Protein AF-0000000070117597 (afdb_homodimer)

Foldseek 3Di:
DDWDKDKDKDKALAFLVVLLVQCLDQCCCCVQQCVVAVDWDDDPNWIWGDDVPGIWTKAFDDDDDQQWTWIWIADPVGDIDIKTWGWAGDVRIIMIITMDTDDPPADPVRSVVVVVSVNRSNVSSRCVVNVVPD/DDWDKDKDKDKALAFLVVLLVQCLDQCCCCVQQCVVAVDWDDDPNWIWGDDVPGIWTKAFDDDDPQFWTWIWTADPVGDIDIKTWGWAGDVRIIMIITMDTDDPPADPVRSVVVVVSVNRSNVSSRCVVNVVPD

Secondary structure (DSSP, 8-state):
-PPPEEEEEEEESS-HHHHHHHHH-GGGHHHH-TTT-S-EEEETTEEEEEETTEEEEEEEPPP-SS-B--EEEE-TTS-EEEE-EEEEEETTEEEEEEEEEPPTT--HHHHHHHHHHHHHHHHHHHHHHHT---/-PPPEEEEEEEESS-HHHHHHHHH-GGGHHHH-TTT-S-EEEETTEEEEEETTEEEEEEEPPP-SS-B--EEEE-TTS-EEEE-EEEEEETTEEEEEEEEEPPTT--HHHHHHHHHHHHHHHHHHHHHHHT---

Radius of gyration: 19.42 Å; Cα contacts (8 Å, |Δi|>4): 502; chains: 2; bounding box: 40×55×50 Å

InterPro domains:
  IPR019587 Polyketide cyclase/dehydrase [PF10604] (9-129)
  IPR023393 START-like domain superfamily [G3DSA:3.30.530.20] (2-131)

Sequence (268 aa):
MATESRHLSVSIDRPARAVYEYARDPANLAHWAPGLGGSVRRVDGRWLVDVPGGAAEVVFAERNELGVLDHDVHLPGGGTVHVPFRVIPDGAGSEVVFTVRRAAGMTDDEFDRDAAAVAADLARLKRILEGRTGMATESRHLSVSIDRPARAVYEYARDPANLAHWAPGLGGSVRR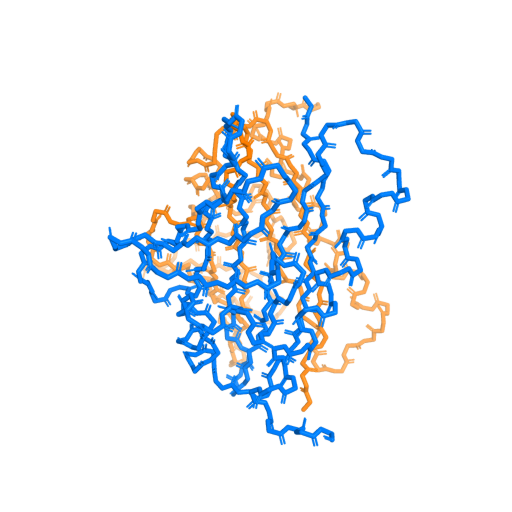VDGRWLVDVPGGAAEVVFAERNELGVLDHDVHLPGGGTVHVPFRVIPDGAGSEVVFTVRRAAGMTDDEFDRDAAAVAADLARLKRILEGRTG

Solvent-accessible surface area (backbone atoms only — not comparable to full-atom values): 14751 Å² total; per-residue (Å²): 130,81,71,56,69,44,70,45,70,47,71,30,87,43,43,28,67,59,55,41,59,52,70,66,37,64,87,44,38,42,79,30,30,49,79,77,14,85,41,61,46,77,55,96,92,37,41,33,25,48,43,95,91,45,53,25,37,55,47,65,50,69,91,64,92,78,30,54,50,28,30,36,39,36,41,66,90,57,60,71,49,77,37,55,30,35,35,38,72,48,86,74,17,18,34,39,40,38,47,45,68,56,56,89,88,58,47,73,68,54,46,51,50,53,50,49,45,53,52,51,22,51,52,40,40,36,30,62,74,58,62,48,70,121,130,80,73,56,69,45,70,44,69,47,70,31,87,42,42,28,68,60,54,39,60,52,68,66,36,63,87,44,38,41,78,29,30,49,78,77,14,86,42,61,47,78,56,96,90,37,40,34,25,48,44,95,88,45,52,24,36,56,45,65,50,68,91,64,93,76,31,53,50,28,31,37,39,36,42,67,91,58,59,70,48,76,36,55,30,34,34,38,73,49,86,74,16,19,33,38,41,39,48,44,66,55,55,89,89,57,44,72,67,55,45,52,51,54,50,50,47,52,51,50,23,50,52,40,43,35,31,63,73,59,62,48,70,121

Structure (mmCIF, N/CA/C/O backbone):
data_AF-0000000070117597-model_v1
#
loop_
_entity.id
_entity.type
_entity.pdbx_description
1 polymer 'Polyketide cyclase/dehydrase/lipid transport protein'
#
loop_
_atom_site.group_PDB
_atom_site.id
_atom_site.type_symbol
_atom_site.label_atom_id
_atom_site.label_alt_id
_atom_site.label_comp_id
_atom_site.label_asym_id
_atom_site.label_entity_id
_atom_site.label_seq_id
_atom_site.pdbx_PDB_ins_code
_atom_site.Cartn_x
_atom_site.Cartn_y
_atom_site.Cartn_z
_atom_site.occupancy
_atom_site.B_iso_or_equiv
_atom_site.auth_seq_id
_atom_site.auth_comp_id
_atom_site.auth_asym_id
_atom_site.auth_atom_id
_atom_site.pdbx_PDB_model_num
ATOM 1 N N . MET A 1 1 ? 18.25 4.062 -11.492 1 59.84 1 MET A N 1
ATOM 2 C CA . MET A 1 1 ? 16.969 4.691 -11.773 1 59.84 1 MET A CA 1
ATOM 3 C C . MET A 1 1 ? 15.82 3.906 -11.141 1 59.84 1 MET A C 1
ATOM 5 O O . MET A 1 1 ? 15.883 2.682 -11.039 1 59.84 1 MET A O 1
ATOM 9 N N . ALA A 1 2 ? 14.938 4.637 -10.57 1 74.44 2 ALA A N 1
ATOM 10 C CA . ALA A 1 2 ? 13.82 3.969 -9.914 1 74.44 2 ALA A CA 1
ATOM 11 C C . ALA A 1 2 ? 12.977 3.189 -10.914 1 74.44 2 ALA A C 1
ATOM 13 O O . ALA A 1 2 ? 12.812 3.615 -12.062 1 74.44 2 ALA A O 1
ATOM 14 N N . THR A 1 3 ? 12.57 1.951 -10.547 1 87.25 3 THR A N 1
ATOM 15 C CA . THR A 1 3 ? 11.711 1.091 -11.352 1 87.25 3 THR A CA 1
ATOM 16 C C . THR A 1 3 ? 10.312 1.675 -11.461 1 87.25 3 THR A C 1
ATOM 18 O O . THR A 1 3 ? 9.781 2.221 -10.484 1 87.25 3 THR A 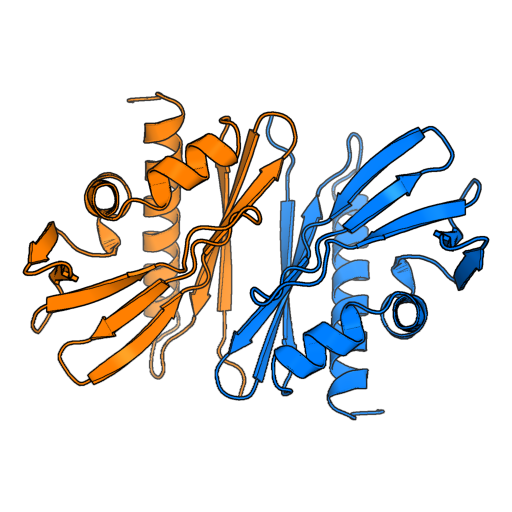O 1
ATOM 21 N N . GLU A 1 4 ? 9.82 1.72 -12.695 1 95.19 4 GLU A N 1
ATOM 22 C CA . GLU A 1 4 ? 8.438 2.135 -12.859 1 95.19 4 GLU A CA 1
ATOM 23 C C . GLU A 1 4 ? 7.48 1.135 -12.211 1 95.19 4 GLU A C 1
ATOM 25 O O . GLU A 1 4 ? 7.668 -0.078 -12.328 1 95.19 4 GLU A O 1
ATOM 30 N N . SER A 1 5 ? 6.488 1.714 -11.508 1 97.75 5 SER A N 1
ATOM 31 C CA . SER A 1 5 ? 5.52 0.849 -10.844 1 97.75 5 SER A CA 1
ATOM 32 C C . SER A 1 5 ? 4.094 1.322 -11.086 1 97.75 5 SER A C 1
ATOM 34 O O . SER A 1 5 ? 3.869 2.488 -11.422 1 97.75 5 SER A O 1
ATOM 36 N N . ARG A 1 6 ? 3.213 0.407 -11.023 1 98 6 ARG A N 1
ATOM 37 C CA . ARG A 1 6 ? 1.778 0.665 -10.984 1 98 6 ARG A CA 1
ATOM 38 C C . ARG A 1 6 ? 1.146 0.037 -9.742 1 98 6 ARG A C 1
ATOM 40 O O . ARG A 1 6 ? 1.386 -1.135 -9.445 1 98 6 ARG A O 1
ATOM 47 N N . HIS A 1 7 ? 0.404 0.82 -9.039 1 98.5 7 HIS A N 1
ATOM 48 C CA . HIS A 1 7 ? -0.338 0.331 -7.887 1 98.5 7 HIS A CA 1
ATOM 49 C C . HIS A 1 7 ? -1.798 0.068 -8.242 1 98.5 7 HIS A C 1
ATOM 51 O O . HIS A 1 7 ? -2.604 1 -8.305 1 98.5 7 HIS A O 1
ATOM 57 N N . LEU A 1 8 ? -2.146 -1.206 -8.398 1 98.5 8 LEU A N 1
ATOM 58 C CA . LEU A 1 8 ? -3.498 -1.629 -8.75 1 98.5 8 LEU A CA 1
ATOM 59 C C . LEU A 1 8 ? -4.305 -1.961 -7.5 1 98.5 8 LEU A C 1
ATOM 61 O O . LEU A 1 8 ? -3.76 -2.484 -6.523 1 98.5 8 LEU A O 1
ATOM 65 N N . SER A 1 9 ? -5.578 -1.643 -7.559 1 98.38 9 SER A N 1
ATOM 66 C CA . SER A 1 9 ? -6.371 -1.897 -6.363 1 98.38 9 SER A CA 1
ATOM 67 C C . SER A 1 9 ? -7.801 -2.285 -6.719 1 98.38 9 SER A C 1
ATOM 69 O O . SER A 1 9 ? -8.266 -2.018 -7.828 1 98.38 9 SER A O 1
ATOM 71 N N . VAL A 1 10 ? -8.422 -2.961 -5.848 1 98.06 10 VAL A N 1
ATOM 72 C CA . VAL A 1 10 ? -9.844 -3.289 -5.945 1 98.06 10 VAL A CA 1
ATOM 73 C C . VAL A 1 10 ? -10.492 -3.203 -4.566 1 98.06 10 VAL A C 1
ATOM 75 O O . VAL A 1 10 ? -9.883 -3.588 -3.564 1 98.06 10 VAL A O 1
ATOM 78 N N . SER A 1 11 ? -11.664 -2.648 -4.508 1 98 11 SER A N 1
ATOM 79 C CA . SER A 1 11 ? -12.461 -2.684 -3.281 1 98 11 SER A CA 1
ATOM 80 C C . SER A 1 11 ? -13.219 -4 -3.148 1 98 11 SER A C 1
ATOM 82 O O . SER A 1 11 ? -13.758 -4.512 -4.129 1 98 11 SER A O 1
ATOM 84 N N . ILE A 1 12 ? -13.219 -4.555 -2.008 1 97.88 12 ILE A N 1
ATOM 85 C CA . ILE A 1 12 ? -13.938 -5.789 -1.721 1 97.88 12 ILE A CA 1
ATOM 86 C C . ILE A 1 12 ? -14.906 -5.566 -0.559 1 97.88 12 ILE A C 1
ATOM 88 O O . ILE A 1 12 ? -14.508 -5.09 0.506 1 97.88 12 ILE A O 1
ATOM 92 N N . ASP A 1 13 ? -16.172 -5.914 -0.729 1 97.25 13 ASP A N 1
ATOM 93 C CA . ASP A 1 13 ? -17.203 -5.75 0.291 1 97.25 13 ASP A CA 1
ATOM 94 C C . ASP A 1 13 ? -17.125 -6.871 1.324 1 97.25 13 ASP A C 1
ATOM 96 O O . ASP A 1 13 ? -18.109 -7.582 1.541 1 97.25 13 ASP A O 1
ATOM 100 N N . ARG A 1 14 ? -16.016 -7.082 1.896 1 97.69 14 ARG A N 1
ATOM 101 C CA . ARG A 1 14 ? -15.703 -7.977 3.006 1 97.69 14 ARG A CA 1
ATOM 102 C C . ARG A 1 14 ? -14.711 -7.328 3.967 1 97.69 14 ARG A C 1
ATOM 104 O O . ARG A 1 14 ? -13.859 -6.539 3.553 1 97.69 14 ARG A O 1
ATOM 111 N N . PRO A 1 15 ? -14.844 -7.664 5.277 1 97.44 15 PRO A N 1
ATOM 112 C CA . PRO A 1 15 ? -13.875 -7.105 6.227 1 97.44 15 PRO A CA 1
ATOM 113 C C . PRO A 1 15 ? -12.43 -7.418 5.848 1 97.44 15 PRO A C 1
ATOM 115 O O . PRO A 1 15 ? -12.141 -8.516 5.367 1 97.44 15 PRO A O 1
ATOM 118 N N . ALA A 1 16 ? -11.523 -6.465 6.094 1 98 16 ALA A N 1
ATOM 119 C CA . ALA A 1 16 ? -10.125 -6.57 5.699 1 98 16 ALA A CA 1
ATOM 120 C C . ALA A 1 16 ? -9.5 -7.848 6.246 1 98 16 ALA A C 1
ATOM 122 O O . ALA A 1 16 ? -8.719 -8.516 5.555 1 98 16 ALA A O 1
ATOM 123 N N . ARG A 1 17 ? -9.828 -8.141 7.465 1 97.81 17 ARG A N 1
ATOM 124 C CA . ARG A 1 17 ? -9.242 -9.32 8.094 1 97.81 17 ARG A CA 1
ATOM 125 C C . ARG A 1 17 ? -9.609 -10.586 7.328 1 97.81 17 ARG A C 1
ATOM 127 O O . ARG A 1 17 ? -8.773 -11.477 7.137 1 97.81 17 ARG A O 1
ATOM 134 N N . ALA A 1 18 ? -10.82 -10.703 6.883 1 97.69 18 ALA A N 1
ATOM 135 C CA . ALA A 1 18 ? -11.266 -11.867 6.121 1 97.69 18 ALA A CA 1
ATOM 136 C C . ALA A 1 18 ? -10.531 -11.961 4.785 1 97.69 18 ALA A C 1
ATOM 138 O O . ALA A 1 18 ? -10.094 -13.047 4.391 1 97.69 18 ALA A O 1
ATOM 139 N N . VAL A 1 19 ? -10.438 -10.844 4.09 1 98.38 19 VAL A N 1
ATOM 140 C CA . VAL A 1 19 ? -9.734 -10.797 2.814 1 98.38 19 VAL A CA 1
ATOM 141 C C . VAL A 1 19 ? -8.266 -11.18 3.016 1 98.38 19 VAL A C 1
ATOM 143 O O . VAL A 1 19 ? -7.719 -11.984 2.256 1 98.38 19 VAL A O 1
ATOM 146 N N . TYR A 1 20 ? -7.652 -10.656 4.074 1 98.62 20 TYR A N 1
ATOM 147 C CA . TYR A 1 20 ? -6.262 -10.93 4.418 1 98.62 20 TYR A CA 1
ATOM 148 C C . TYR A 1 20 ? -6.043 -12.414 4.66 1 98.62 20 TYR A C 1
ATOM 150 O O . TYR A 1 20 ? -5.125 -13.016 4.094 1 98.62 20 TYR A O 1
ATOM 158 N N . GLU A 1 21 ? -6.902 -13 5.422 1 98 21 GLU A N 1
ATOM 159 C CA . GLU A 1 21 ? -6.738 -14.398 5.797 1 98 21 GLU A CA 1
ATOM 160 C C . GLU A 1 21 ? -6.891 -15.312 4.586 1 98 21 GLU A C 1
ATOM 162 O O . GLU A 1 21 ? -6.176 -16.312 4.461 1 98 21 GLU A O 1
ATOM 167 N N . TYR A 1 22 ? -7.742 -15.016 3.744 1 97.62 22 TYR A N 1
ATOM 168 C CA . TYR A 1 22 ? -7.934 -15.828 2.545 1 97.62 22 TYR A CA 1
ATOM 169 C C . TYR A 1 22 ? -6.746 -15.68 1.6 1 97.62 22 TYR A C 1
ATOM 171 O O . TYR A 1 22 ? -6.18 -16.688 1.147 1 97.62 22 TYR A O 1
ATOM 179 N N . ALA A 1 23 ? -6.383 -14.438 1.349 1 97.19 23 ALA A N 1
ATOM 180 C CA . ALA A 1 23 ? -5.363 -14.148 0.34 1 97.19 23 ALA A CA 1
ATOM 181 C C . ALA A 1 23 ? -3.98 -14.57 0.827 1 97.19 23 ALA A C 1
ATOM 183 O O . ALA A 1 23 ? -3.092 -14.859 0.02 1 97.19 23 ALA A O 1
ATOM 184 N N . ARG A 1 24 ? -3.77 -14.609 2.133 1 96.56 24 ARG A N 1
ATOM 185 C CA . ARG A 1 24 ? -2.463 -14.922 2.699 1 96.56 24 ARG A CA 1
ATOM 186 C C . ARG A 1 24 ? -2.139 -16.406 2.539 1 96.56 24 ARG A C 1
ATOM 188 O O . ARG A 1 24 ? -0.98 -16.812 2.658 1 96.56 24 ARG A O 1
ATOM 195 N N . ASP A 1 25 ? -3.135 -17.234 2.432 1 94.06 25 ASP A N 1
ATOM 196 C CA . ASP A 1 25 ? -2.936 -18.688 2.314 1 94.06 25 ASP A CA 1
ATOM 197 C C . ASP A 1 25 ? -2.543 -19.062 0.891 1 94.06 25 ASP A C 1
ATOM 199 O O . ASP A 1 25 ? -3.377 -19.031 -0.017 1 94.06 25 ASP A O 1
ATOM 203 N N . PRO A 1 26 ? -1.325 -19.547 0.702 1 92.81 26 PRO A N 1
ATOM 204 C CA . PRO A 1 26 ? -0.892 -19.844 -0.664 1 92.81 26 PRO A CA 1
ATOM 205 C C . PRO A 1 26 ? -1.717 -20.953 -1.313 1 92.81 26 PRO A C 1
ATOM 207 O O . PRO A 1 26 ? -1.752 -21.062 -2.543 1 92.81 26 PRO A O 1
ATOM 210 N N . ALA A 1 27 ? -2.377 -21.703 -0.548 1 90.5 27 ALA A N 1
ATOM 211 C CA . ALA A 1 27 ? -3.227 -22.75 -1.104 1 90.5 27 ALA A CA 1
ATOM 212 C C . ALA A 1 27 ? -4.375 -22.156 -1.917 1 90.5 27 ALA A C 1
ATOM 214 O O . ALA A 1 27 ? -4.957 -22.844 -2.768 1 90.5 27 ALA A O 1
ATOM 215 N N . ASN A 1 28 ? -4.66 -20.891 -1.62 1 93.62 28 ASN A N 1
ATOM 216 C CA . ASN A 1 28 ? -5.762 -20.234 -2.311 1 93.62 28 ASN A CA 1
ATOM 217 C C . ASN A 1 28 ? -5.281 -19.484 -3.549 1 93.62 28 ASN A C 1
ATOM 219 O O . ASN A 1 28 ? -6.09 -19.047 -4.363 1 93.62 28 ASN A O 1
ATOM 223 N N . LEU A 1 29 ? -3.99 -19.375 -3.721 1 91.75 29 LEU A N 1
ATOM 224 C CA . LEU A 1 29 ? -3.438 -18.516 -4.758 1 91.75 29 LEU A CA 1
ATOM 225 C C . LEU A 1 29 ? -3.908 -18.953 -6.141 1 91.75 29 LEU A C 1
ATOM 227 O O . LEU A 1 29 ? -4.344 -18.125 -6.945 1 91.75 29 LEU A O 1
ATOM 231 N N . ALA A 1 30 ? -3.889 -20.234 -6.355 1 87.81 30 ALA A N 1
ATOM 232 C CA . ALA A 1 30 ? -4.27 -20.734 -7.672 1 87.81 30 ALA A CA 1
ATOM 233 C C . ALA A 1 30 ? -5.734 -20.438 -7.973 1 87.81 30 ALA A C 1
ATOM 235 O O . ALA A 1 30 ? -6.125 -20.328 -9.141 1 87.81 30 ALA A O 1
ATOM 236 N N . HIS A 1 31 ? -6.547 -20.297 -6.922 1 90.38 31 HIS A N 1
ATOM 237 C CA . HIS A 1 31 ? -7.977 -20.047 -7.086 1 90.38 31 HIS A CA 1
ATOM 238 C C . HIS A 1 31 ? -8.227 -18.625 -7.574 1 90.38 31 HIS A C 1
ATOM 240 O O . HIS A 1 31 ? -9.086 -18.406 -8.438 1 90.38 31 HIS A O 1
ATOM 246 N N . TRP A 1 32 ? -7.461 -17.703 -7.105 1 93.06 32 TRP A N 1
ATOM 247 C CA . TRP A 1 32 ? -7.824 -16.328 -7.418 1 93.06 32 TRP A CA 1
ATOM 248 C C . TRP A 1 32 ? -6.754 -15.664 -8.281 1 93.06 32 TRP A C 1
ATOM 250 O O . TRP A 1 32 ? -6.988 -14.609 -8.875 1 93.06 32 TRP A O 1
ATOM 260 N N . ALA A 1 33 ? -5.539 -16.219 -8.312 1 92.44 33 ALA A N 1
ATOM 261 C CA . ALA A 1 33 ? -4.445 -15.625 -9.086 1 92.44 33 ALA A CA 1
ATOM 262 C C . ALA A 1 33 ? -3.893 -16.609 -10.102 1 92.44 33 ALA A C 1
ATOM 264 O O . ALA A 1 33 ? -2.717 -16.984 -10.047 1 92.44 33 ALA A O 1
ATOM 265 N N . PRO A 1 34 ? -4.633 -16.938 -11.078 1 83.75 34 PRO A N 1
ATOM 266 C CA . PRO A 1 34 ? -4.121 -17.906 -12.062 1 83.75 34 PRO A CA 1
ATOM 267 C C . PRO A 1 34 ? -2.936 -17.359 -12.859 1 83.75 34 PRO A C 1
ATOM 269 O O . PRO A 1 34 ? -2.17 -18.125 -13.438 1 83.75 34 PRO A O 1
ATOM 272 N N . GLY A 1 35 ? -2.809 -16.062 -12.906 1 79.81 35 GLY A N 1
ATOM 273 C CA . GLY A 1 35 ? -1.681 -15.453 -13.586 1 79.81 35 GLY A CA 1
ATOM 274 C C . GLY A 1 35 ? -0.348 -15.75 -12.922 1 79.81 35 GLY A C 1
ATOM 275 O O . GLY A 1 35 ? 0.707 -15.602 -13.547 1 79.81 35 GLY A O 1
ATOM 276 N N . LEU A 1 36 ? -0.312 -15.938 -11.633 1 76.31 36 LEU A N 1
ATOM 277 C CA . LEU A 1 36 ? 0.909 -16.25 -10.898 1 76.31 36 LEU A CA 1
ATOM 278 C C . LEU A 1 36 ? 1.513 -17.562 -11.367 1 76.31 36 LEU A C 1
ATOM 280 O O . LEU A 1 36 ? 2.736 -17.703 -11.422 1 76.31 36 LEU A O 1
ATOM 284 N N . GLY A 1 37 ? 0.545 -18.578 -11.68 1 71.5 37 GLY A N 1
ATOM 285 C CA . GLY A 1 37 ? 0.869 -19.922 -12.117 1 71.5 37 GLY A CA 1
ATOM 286 C C . GLY A 1 37 ? -0.335 -20.844 -12.148 1 71.5 37 GLY A C 1
ATOM 287 O O . GLY A 1 37 ? -1.3 -20.656 -11.406 1 71.5 37 GLY A O 1
ATOM 288 N N . GLY A 1 38 ? -0.271 -21.547 -13.242 1 72.12 38 GLY A N 1
ATOM 289 C CA . GLY A 1 38 ? -1.362 -22.484 -13.469 1 72.12 38 GLY A CA 1
ATOM 290 C C . GLY A 1 38 ? -1.619 -23.391 -12.289 1 72.12 38 GLY A C 1
ATOM 291 O O . GLY A 1 38 ? -2.721 -23.922 -12.133 1 72.12 38 GLY A O 1
ATOM 292 N N . SER A 1 39 ? -0.645 -23.578 -11.422 1 83.94 39 SER A N 1
ATOM 293 C CA . SER A 1 39 ? -0.811 -24.469 -10.273 1 83.94 39 SER A CA 1
ATOM 294 C C . SER A 1 39 ? 0.07 -24.031 -9.109 1 83.94 39 SER A C 1
ATOM 296 O O . SER A 1 39 ? 1.124 -23.422 -9.305 1 83.94 39 SER A O 1
ATOM 298 N N . VAL A 1 40 ? -0.433 -24.188 -7.918 1 89.38 40 VAL A N 1
ATOM 299 C CA . VAL A 1 40 ? 0.322 -24 -6.684 1 89.38 40 VAL A CA 1
ATOM 300 C C . VAL A 1 40 ? 0.402 -25.312 -5.91 1 89.38 40 VAL A C 1
ATOM 302 O O . VAL A 1 40 ? -0.611 -25.984 -5.719 1 89.38 40 VAL A O 1
ATOM 305 N N . ARG A 1 41 ? 1.612 -25.766 -5.602 1 92.12 41 ARG A N 1
ATOM 306 C CA . ARG A 1 41 ? 1.767 -27 -4.836 1 92.12 41 ARG A CA 1
ATOM 307 C C . ARG A 1 41 ? 2.74 -26.812 -3.678 1 92.12 41 ARG A C 1
ATOM 309 O O . ARG A 1 41 ? 3.656 -25.984 -3.76 1 92.12 41 ARG A O 1
ATOM 316 N N . ARG A 1 42 ? 2.496 -27.594 -2.68 1 93.38 42 ARG A N 1
ATOM 317 C CA . ARG A 1 42 ? 3.377 -27.594 -1.516 1 93.38 42 ARG A CA 1
ATOM 318 C C . ARG A 1 42 ? 4.352 -28.766 -1.56 1 93.38 42 ARG A C 1
ATOM 320 O O . ARG A 1 42 ? 3.932 -29.922 -1.644 1 93.38 42 ARG A O 1
ATOM 327 N N . VAL A 1 43 ? 5.598 -28.469 -1.553 1 93.62 43 VAL A N 1
ATOM 328 C CA . VAL A 1 43 ? 6.645 -29.484 -1.562 1 93.62 43 VAL A CA 1
ATOM 329 C C . VAL A 1 43 ? 7.629 -29.219 -0.422 1 93.62 43 VAL A C 1
ATOM 331 O O . VAL A 1 43 ? 8.305 -28.188 -0.402 1 93.62 43 VAL A O 1
ATOM 334 N N . ASP A 1 44 ? 7.684 -30.109 0.571 1 94.31 44 ASP A N 1
ATOM 335 C CA . ASP A 1 44 ? 8.609 -30.031 1.697 1 94.31 44 ASP A CA 1
ATOM 336 C C . ASP A 1 44 ? 8.477 -28.688 2.424 1 94.31 44 ASP A C 1
ATOM 338 O O . ASP A 1 44 ? 9.477 -28.016 2.67 1 94.31 44 ASP A O 1
ATOM 342 N N . GLY A 1 45 ? 7.332 -28.172 2.561 1 92.81 45 GLY A N 1
ATOM 343 C CA . GLY A 1 45 ? 7.047 -26.953 3.316 1 92.81 45 GLY A CA 1
ATOM 344 C C . GLY A 1 45 ? 7.145 -25.688 2.482 1 92.81 45 GLY A C 1
ATOM 345 O O . GLY A 1 45 ? 6.898 -24.594 2.982 1 92.81 45 GLY A O 1
ATOM 346 N N . ARG A 1 46 ? 7.504 -25.938 1.19 1 95.25 46 ARG A N 1
ATOM 347 C CA . ARG A 1 46 ? 7.637 -24.812 0.28 1 95.25 46 ARG A CA 1
ATOM 348 C C . ARG A 1 46 ? 6.465 -24.75 -0.694 1 95.25 46 ARG A C 1
ATOM 350 O O . ARG A 1 46 ? 5.992 -25.781 -1.168 1 95.25 46 ARG A O 1
ATOM 357 N N . TRP A 1 47 ? 6.066 -23.531 -0.966 1 95.31 47 TRP A N 1
ATOM 358 C CA . TRP A 1 47 ? 5.008 -23.359 -1.956 1 95.31 47 TRP A CA 1
ATOM 359 C C . TRP A 1 47 ? 5.594 -23.031 -3.328 1 95.31 47 TRP A C 1
ATOM 361 O O . TRP A 1 47 ? 6.289 -22.031 -3.496 1 95.31 47 TRP A O 1
ATOM 371 N N . LEU A 1 48 ? 5.254 -23.906 -4.246 1 95.25 48 LEU A N 1
ATOM 372 C CA . LEU A 1 48 ? 5.824 -23.797 -5.586 1 95.25 48 LEU A CA 1
ATOM 373 C C . LEU A 1 48 ? 4.738 -23.484 -6.613 1 95.25 48 LEU A C 1
ATOM 375 O O . LEU A 1 48 ? 3.631 -24.016 -6.527 1 95.25 48 LEU A O 1
ATOM 379 N N . VAL A 1 49 ? 5.09 -22.672 -7.555 1 92.69 49 VAL A N 1
ATOM 380 C CA . VAL A 1 49 ? 4.227 -22.375 -8.695 1 92.69 49 VAL A CA 1
ATOM 381 C C . VAL A 1 49 ? 4.965 -22.688 -9.992 1 92.69 49 VAL A C 1
ATOM 383 O O . VAL A 1 49 ? 6.168 -22.438 -10.109 1 92.69 49 VAL A O 1
ATOM 386 N N . ASP A 1 50 ? 4.211 -23.188 -10.938 1 89.19 50 ASP A N 1
ATOM 387 C CA . ASP A 1 50 ? 4.816 -23.5 -12.227 1 89.19 50 ASP A CA 1
ATOM 388 C C . ASP A 1 50 ? 5.035 -22.234 -13.055 1 89.19 50 ASP A C 1
ATOM 390 O O . ASP A 1 50 ? 4.117 -21.438 -13.227 1 89.19 50 ASP A O 1
ATOM 394 N N . VAL A 1 51 ? 6.262 -22.078 -13.5 1 84.88 51 VAL A N 1
ATOM 395 C CA . VAL A 1 51 ? 6.613 -20.984 -14.406 1 84.88 51 VAL A CA 1
ATOM 396 C C . VAL A 1 51 ? 7.367 -21.547 -15.617 1 84.88 51 VAL A C 1
ATOM 398 O O . VAL A 1 51 ? 7.809 -22.688 -15.609 1 84.88 51 VAL A O 1
ATOM 401 N N . PRO A 1 52 ? 7.285 -20.672 -16.719 1 81.19 52 PRO A N 1
ATOM 402 C CA . PRO A 1 52 ? 8.125 -21.125 -17.828 1 81.19 52 PRO A CA 1
ATOM 403 C C . PRO A 1 52 ? 9.562 -21.422 -17.406 1 81.19 52 PRO A C 1
ATOM 405 O O . PRO A 1 52 ? 10.211 -20.562 -16.797 1 81.19 52 PRO A O 1
ATOM 408 N N . GLY A 1 53 ? 10.062 -22.531 -17.625 1 81.69 53 GLY A N 1
ATOM 409 C CA . GLY A 1 53 ? 11.438 -22.891 -17.312 1 81.69 53 GLY A CA 1
ATOM 410 C C . GLY A 1 53 ? 11.562 -23.625 -15.992 1 81.69 53 GLY A C 1
ATOM 411 O O . GLY A 1 53 ? 12.664 -23.984 -15.578 1 81.69 53 GLY A O 1
ATOM 412 N N . GLY A 1 54 ? 10.531 -23.797 -15.281 1 87.88 54 GLY A N 1
ATOM 413 C CA . GLY A 1 54 ? 10.609 -24.562 -14.055 1 87.88 54 GLY A CA 1
ATOM 414 C C . GLY A 1 54 ? 9.547 -24.188 -13.039 1 87.88 54 GLY A C 1
ATOM 415 O O . GLY A 1 54 ? 8.375 -24.031 -13.383 1 87.88 54 GLY A O 1
ATOM 416 N N . ALA A 1 55 ? 10.07 -24.203 -11.773 1 92.06 55 ALA A N 1
ATOM 417 C CA . ALA A 1 55 ? 9.18 -23.875 -10.664 1 92.06 55 ALA A CA 1
ATOM 418 C C . ALA A 1 55 ? 9.727 -22.719 -9.844 1 92.06 55 ALA A C 1
ATOM 420 O O . ALA A 1 55 ? 10.938 -22.625 -9.609 1 92.06 55 ALA A O 1
ATOM 421 N N . ALA A 1 56 ? 8.859 -21.781 -9.492 1 93.69 56 ALA A N 1
ATOM 422 C CA . ALA A 1 56 ? 9.203 -20.688 -8.602 1 93.69 56 ALA A CA 1
ATOM 423 C C . ALA A 1 56 ? 8.648 -20.922 -7.199 1 93.69 56 ALA A C 1
ATOM 425 O O . ALA A 1 56 ? 7.613 -21.562 -7.035 1 93.69 56 ALA A O 1
ATOM 426 N N . GLU A 1 57 ? 9.359 -20.406 -6.27 1 95.62 57 GLU A N 1
ATOM 427 C CA . GLU A 1 57 ? 8.883 -20.5 -4.895 1 95.62 57 GLU A CA 1
ATOM 428 C C . GLU A 1 57 ? 8.273 -19.172 -4.434 1 95.62 57 GLU A C 1
ATOM 430 O O . GLU A 1 57 ? 8.859 -18.109 -4.633 1 95.62 57 GLU A O 1
ATOM 435 N N . VAL A 1 58 ? 7.113 -19.25 -3.84 1 95.62 58 VAL A N 1
ATOM 436 C CA . VAL A 1 58 ? 6.43 -18.078 -3.297 1 95.62 58 VAL A CA 1
ATOM 437 C C . VAL A 1 58 ? 6.543 -18.078 -1.774 1 95.62 58 VAL A C 1
ATOM 439 O O . VAL A 1 58 ? 6.168 -19.047 -1.116 1 95.62 58 VAL A O 1
ATOM 442 N N . VAL A 1 59 ? 7.066 -17 -1.204 1 96.12 59 VAL A N 1
ATOM 443 C CA . VAL A 1 59 ? 7.191 -16.844 0.242 1 96.12 59 VAL A CA 1
ATOM 444 C C . VAL A 1 59 ? 6.523 -15.555 0.688 1 96.12 59 VAL A C 1
ATOM 446 O O . VAL A 1 59 ? 7.016 -14.461 0.396 1 96.12 59 VAL A O 1
ATOM 449 N N . PHE A 1 60 ? 5.461 -15.68 1.495 1 96.75 60 PHE A N 1
ATOM 450 C CA . PHE A 1 60 ? 4.73 -14.516 1.989 1 96.75 60 PHE A CA 1
ATOM 451 C C . PHE A 1 60 ? 5.406 -13.945 3.229 1 96.75 60 PHE A C 1
ATOM 453 O O . PHE A 1 60 ? 6.074 -14.664 3.971 1 96.75 60 PHE A O 1
ATOM 460 N N . ALA A 1 61 ? 5.145 -12.656 3.416 1 97.19 61 ALA A N 1
ATOM 461 C CA . ALA A 1 61 ? 5.52 -12.039 4.684 1 97.19 61 ALA A CA 1
ATOM 462 C C . ALA A 1 61 ? 4.871 -12.758 5.859 1 97.19 61 ALA A C 1
ATOM 464 O O . ALA A 1 61 ? 3.805 -13.367 5.715 1 97.19 61 ALA A O 1
ATOM 465 N N . GLU A 1 62 ? 5.484 -12.656 6.996 1 96.81 62 GLU A N 1
ATOM 466 C CA . GLU A 1 62 ? 4.898 -13.219 8.211 1 96.81 62 GLU A CA 1
ATOM 467 C C . GLU A 1 62 ? 3.557 -12.562 8.523 1 96.81 62 GLU A C 1
ATOM 469 O O . GLU A 1 62 ? 3.324 -11.406 8.164 1 96.81 62 GLU A O 1
ATOM 474 N N . ARG A 1 63 ? 2.77 -13.391 9.195 1 96.94 63 ARG A N 1
ATOM 475 C CA . ARG A 1 63 ? 1.467 -12.867 9.594 1 96.94 63 ARG A CA 1
ATOM 476 C C . ARG A 1 63 ? 1.616 -11.555 10.352 1 96.94 63 ARG A C 1
ATOM 478 O O . ARG A 1 63 ? 2.506 -11.414 11.195 1 96.94 63 ARG A O 1
ATOM 485 N N . ASN A 1 64 ? 0.821 -10.594 10.086 1 98 64 ASN A N 1
ATOM 486 C CA . ASN A 1 64 ? 0.836 -9.297 10.75 1 98 64 ASN A CA 1
ATOM 487 C C . ASN A 1 64 ? -0.559 -8.68 10.805 1 98 64 ASN A C 1
ATOM 489 O O . ASN A 1 64 ? -1.478 -9.148 10.133 1 98 64 ASN A O 1
ATOM 493 N N . GLU A 1 65 ? -0.698 -7.629 11.586 1 96.75 65 GLU A N 1
ATOM 494 C CA . GLU A 1 65 ? -1.999 -7 11.789 1 96.75 65 GLU A CA 1
ATOM 495 C C . GLU A 1 65 ? -2.166 -5.77 10.898 1 96.75 65 GLU A C 1
ATOM 497 O O . GLU A 1 65 ? -3.154 -5.043 11.016 1 96.75 65 GLU A O 1
ATOM 502 N N . LEU A 1 66 ? -1.214 -5.516 9.984 1 98.25 66 LEU A N 1
ATOM 503 C CA . LEU A 1 66 ? -1.215 -4.297 9.188 1 98.25 66 LEU A CA 1
ATOM 504 C C . LEU A 1 66 ? -1.673 -4.578 7.762 1 98.25 66 LEU A C 1
ATOM 506 O O . LEU A 1 66 ? -1.632 -3.693 6.902 1 98.25 66 LEU A O 1
ATOM 510 N N . GLY A 1 67 ? -2.037 -5.844 7.465 1 98.5 67 GLY A N 1
ATOM 511 C CA . GLY A 1 67 ? -2.615 -6.223 6.188 1 98.5 67 GLY A CA 1
ATOM 512 C C . GLY A 1 67 ? -1.577 -6.438 5.102 1 98.5 67 GLY A C 1
ATOM 513 O O . GLY A 1 67 ? -1.916 -6.539 3.922 1 98.5 67 GLY A O 1
ATOM 514 N N . VAL A 1 68 ? -0.297 -6.457 5.516 1 98.75 68 VAL A N 1
ATOM 515 C CA . VAL A 1 68 ? 0.768 -6.594 4.527 1 98.75 68 VAL A CA 1
ATOM 516 C C . VAL A 1 68 ? 0.904 -8.062 4.113 1 98.75 68 VAL A C 1
ATOM 518 O O . VAL A 1 68 ? 1.05 -8.938 4.965 1 98.75 68 VAL A O 1
ATOM 521 N N . LEU A 1 69 ? 0.782 -8.281 2.814 1 98.5 69 LEU A N 1
ATOM 522 C CA . LEU A 1 69 ? 0.866 -9.617 2.23 1 98.5 69 LEU A CA 1
ATOM 523 C C . LEU A 1 69 ? 2.037 -9.711 1.259 1 98.5 69 LEU A C 1
ATOM 525 O O . LEU A 1 69 ? 2.039 -10.555 0.364 1 98.5 69 LEU A O 1
ATOM 529 N N . ASP A 1 70 ? 2.994 -8.812 1.414 1 98.38 70 ASP A N 1
ATOM 530 C CA . ASP A 1 70 ? 4.148 -8.891 0.526 1 98.38 70 ASP A CA 1
ATOM 531 C C . ASP A 1 70 ? 4.633 -10.336 0.381 1 98.38 70 ASP A C 1
ATOM 533 O O . ASP A 1 70 ? 4.508 -11.133 1.312 1 98.38 70 ASP A O 1
ATOM 537 N N . HIS A 1 71 ? 5.234 -10.617 -0.787 1 96.75 71 HIS A N 1
ATOM 538 C CA . HIS A 1 71 ? 5.824 -11.938 -0.964 1 96.75 71 HIS A CA 1
ATOM 539 C C . HIS A 1 71 ? 6.977 -11.898 -1.962 1 96.75 71 HIS A C 1
ATOM 541 O O . HIS A 1 71 ? 7.07 -10.977 -2.771 1 96.75 71 HIS A O 1
ATOM 547 N N . ASP A 1 72 ? 7.828 -12.82 -1.769 1 96.12 72 ASP A N 1
ATOM 548 C CA . ASP A 1 72 ? 8.938 -13.039 -2.689 1 96.12 72 ASP A CA 1
ATOM 549 C C . ASP A 1 72 ? 8.664 -14.227 -3.609 1 96.12 72 ASP A C 1
ATOM 551 O O . ASP A 1 72 ? 8.156 -15.258 -3.166 1 96.12 72 ASP A O 1
ATOM 555 N N . VAL A 1 73 ? 8.891 -13.984 -4.832 1 93.94 73 VAL A N 1
ATOM 556 C CA . VAL A 1 73 ? 8.891 -15.07 -5.805 1 93.94 73 VAL A CA 1
ATOM 557 C C . VAL A 1 73 ? 10.32 -15.398 -6.211 1 93.94 73 VAL A C 1
ATOM 559 O O . VAL A 1 73 ? 10.992 -14.594 -6.859 1 93.94 73 VAL A O 1
ATOM 562 N N . HIS A 1 74 ? 10.789 -16.562 -5.785 1 95.5 74 HIS A N 1
ATOM 563 C CA . HIS A 1 74 ? 12.117 -17.031 -6.145 1 95.5 74 HIS A CA 1
ATOM 564 C C . HIS A 1 74 ? 12.094 -17.781 -7.465 1 95.5 74 HIS A C 1
ATOM 566 O O . HIS A 1 74 ? 11.539 -18.891 -7.543 1 95.5 74 HIS A O 1
ATOM 572 N N . LEU A 1 75 ? 12.797 -17.297 -8.43 1 92.88 75 LEU A N 1
ATOM 573 C CA . LEU A 1 75 ? 12.734 -17.844 -9.781 1 92.88 75 LEU A CA 1
ATOM 574 C C . LEU A 1 75 ? 13.734 -18.984 -9.953 1 92.88 75 LEU A C 1
ATOM 576 O O . LEU A 1 75 ? 14.758 -19.016 -9.273 1 92.88 75 LEU A O 1
ATOM 580 N N . PRO A 1 76 ? 13.469 -19.984 -10.891 1 89.38 76 PRO A N 1
ATOM 581 C CA . PRO A 1 76 ? 14.367 -21.109 -11.102 1 89.38 76 PRO A CA 1
ATOM 582 C C . PRO A 1 76 ? 15.758 -20.688 -11.578 1 89.38 76 PRO A C 1
ATOM 584 O O . PRO A 1 76 ? 16.75 -21.328 -11.242 1 89.38 76 PRO A O 1
ATOM 587 N N . GLY A 1 77 ? 15.977 -19.719 -12.344 1 86.81 77 GLY A N 1
ATOM 588 C CA . GLY A 1 77 ? 17.266 -19.266 -12.852 1 86.81 77 GLY A CA 1
ATOM 589 C C . GLY A 1 77 ? 18 -18.375 -11.867 1 86.81 77 GLY A C 1
ATOM 590 O O . GLY A 1 77 ? 19.125 -17.938 -12.141 1 86.81 77 GLY A O 1
ATOM 591 N N . GLY A 1 78 ? 17.469 -18.25 -10.789 1 87.56 78 GLY A N 1
ATOM 592 C CA . GLY A 1 78 ? 18.047 -17.344 -9.812 1 87.56 78 GLY A CA 1
ATOM 593 C C . GLY A 1 78 ? 17.359 -16 -9.758 1 87.56 78 GLY A C 1
ATOM 594 O O . GLY A 1 78 ? 16.531 -15.688 -10.617 1 87.56 78 GLY A O 1
ATOM 595 N N . GLY A 1 79 ? 17.234 -15.289 -8.812 1 90.94 79 GLY A N 1
ATOM 596 C CA . GLY A 1 79 ? 16.625 -13.984 -8.625 1 90.94 79 GLY A CA 1
ATOM 597 C C . GLY A 1 79 ? 15.375 -14.023 -7.77 1 90.94 79 GLY A C 1
ATOM 598 O O . GLY A 1 79 ? 14.797 -15.094 -7.566 1 90.94 79 GLY A O 1
ATOM 599 N N . THR A 1 80 ? 15.117 -12.969 -7.305 1 94 80 THR A N 1
ATOM 600 C CA . THR A 1 80 ? 13.93 -12.812 -6.473 1 94 80 THR A CA 1
ATOM 601 C C . THR A 1 80 ? 13.133 -11.578 -6.883 1 94 80 THR A C 1
ATOM 603 O O . THR A 1 80 ? 13.711 -10.508 -7.113 1 94 80 THR A O 1
ATOM 606 N N . VAL A 1 81 ? 11.852 -11.812 -7.145 1 92.38 81 VAL A N 1
ATOM 607 C CA . VAL A 1 81 ? 10.945 -10.695 -7.375 1 92.38 81 VAL A CA 1
ATOM 608 C C . VAL A 1 81 ? 10.148 -10.406 -6.105 1 92.38 81 VAL A C 1
ATOM 610 O O . VAL A 1 81 ? 9.43 -11.281 -5.605 1 92.38 81 VAL A O 1
ATOM 613 N N . HIS A 1 82 ? 10.32 -9.25 -5.578 1 95.44 82 HIS A N 1
ATOM 614 C CA . HIS A 1 82 ? 9.531 -8.805 -4.434 1 95.44 82 HIS A CA 1
ATOM 615 C C . HIS A 1 82 ? 8.234 -8.141 -4.879 1 95.44 82 HIS A C 1
ATOM 617 O O . HIS A 1 82 ? 8.258 -7.227 -5.711 1 95.44 82 HIS A O 1
ATOM 623 N N . VAL A 1 83 ? 7.148 -8.57 -4.348 1 96.38 83 VAL A N 1
ATOM 624 C CA . VAL A 1 83 ? 5.836 -8.086 -4.758 1 96.38 83 VAL A CA 1
ATOM 625 C C . VAL A 1 83 ? 5.133 -7.43 -3.57 1 96.38 83 VAL A C 1
ATOM 627 O O . VAL A 1 83 ? 4.664 -8.117 -2.66 1 96.38 83 VAL A O 1
ATOM 630 N N . PRO A 1 84 ? 5.059 -6.148 -3.576 1 98.44 84 PRO A N 1
ATOM 631 C CA . PRO A 1 84 ? 4.254 -5.488 -2.547 1 98.44 84 PRO A CA 1
ATOM 632 C C . PRO A 1 84 ? 2.756 -5.734 -2.721 1 98.44 84 PRO A C 1
ATOM 634 O O . PRO A 1 84 ? 2.23 -5.609 -3.83 1 98.44 84 PRO A O 1
ATOM 637 N N . PHE A 1 85 ? 2.09 -6.148 -1.705 1 98.56 85 PHE A N 1
ATOM 638 C CA . PHE A 1 85 ? 0.685 -6.539 -1.652 1 98.56 85 PHE A CA 1
ATOM 639 C C . PHE A 1 85 ? 0.094 -6.254 -0.277 1 98.56 85 PHE A C 1
ATOM 641 O O . PHE A 1 85 ? 0.678 -6.625 0.744 1 98.56 85 PHE A O 1
ATOM 648 N N . ARG A 1 86 ? -1.022 -5.492 -0.254 1 98.88 86 ARG A N 1
ATOM 649 C CA . ARG A 1 86 ? -1.568 -5.125 1.049 1 98.88 86 ARG A CA 1
ATOM 650 C C . ARG A 1 86 ? -3.092 -5.078 1.011 1 98.88 86 ARG A C 1
ATOM 652 O O . ARG A 1 86 ? -3.68 -4.652 0.014 1 98.88 86 ARG A O 1
ATOM 659 N N . VAL A 1 87 ? -3.713 -5.488 2.041 1 98.75 87 VAL A N 1
ATOM 660 C CA . VAL A 1 87 ? -5.141 -5.305 2.285 1 98.75 87 VAL A CA 1
ATOM 661 C C . VAL A 1 87 ? -5.352 -4.176 3.293 1 98.75 87 VAL A C 1
ATOM 663 O O . VAL A 1 87 ? -4.82 -4.223 4.406 1 98.75 87 VAL A O 1
ATOM 666 N N . ILE A 1 88 ? -6.129 -3.186 2.941 1 98.38 88 ILE A N 1
ATOM 667 C CA . ILE A 1 88 ? -6.367 -2.008 3.768 1 98.38 88 ILE A CA 1
ATOM 668 C C . ILE A 1 88 ? -7.836 -1.953 4.18 1 98.38 88 ILE A C 1
ATOM 670 O O . ILE A 1 88 ? -8.727 -2.08 3.338 1 98.38 88 ILE A O 1
ATOM 674 N N . PRO A 1 89 ? -8.117 -1.775 5.453 1 96.88 89 PRO A N 1
ATOM 675 C CA . PRO A 1 89 ? -9.516 -1.589 5.848 1 96.88 89 PRO A CA 1
ATOM 676 C C . PRO A 1 89 ? -10.141 -0.341 5.23 1 96.88 89 PRO A C 1
ATOM 678 O O . PRO A 1 89 ? -9.469 0.685 5.086 1 96.88 89 PRO A O 1
ATOM 681 N N . ASP A 1 90 ? -11.336 -0.416 4.832 1 95.19 90 ASP A N 1
ATOM 682 C CA . ASP A 1 90 ? -12.18 0.667 4.34 1 95.19 90 ASP A CA 1
ATOM 683 C C . ASP A 1 90 ? -13.602 0.542 4.871 1 95.19 90 ASP A C 1
ATOM 685 O O . ASP A 1 90 ? -14.477 -0.024 4.207 1 95.19 90 ASP A O 1
ATOM 689 N N . GLY A 1 91 ? -13.859 1.143 6.047 1 92.19 91 GLY A N 1
ATOM 690 C CA . GLY A 1 91 ? -15.133 0.898 6.715 1 92.19 91 GLY A CA 1
ATOM 691 C C . GLY A 1 91 ? -15.375 -0.569 7.004 1 92.19 91 GLY A C 1
ATOM 692 O O . GLY A 1 91 ? -14.539 -1.24 7.602 1 92.19 91 GLY A O 1
ATOM 693 N N . ALA A 1 92 ? -16.562 -1.027 6.582 1 94.44 92 ALA A N 1
ATOM 694 C CA . ALA A 1 92 ? -16.906 -2.432 6.781 1 94.44 92 ALA A CA 1
ATOM 695 C C . ALA A 1 92 ? -16.234 -3.316 5.73 1 94.44 92 ALA A C 1
ATOM 697 O O . ALA A 1 92 ? -16.219 -4.543 5.859 1 94.44 92 ALA A O 1
ATOM 698 N N . GLY A 1 93 ? -15.719 -2.654 4.664 1 96.75 93 GLY A N 1
ATOM 699 C CA . GLY A 1 93 ? -15.062 -3.391 3.594 1 96.75 93 GLY A CA 1
ATOM 700 C C . GLY A 1 93 ? -13.547 -3.266 3.621 1 96.75 93 GLY A C 1
ATOM 701 O O . GLY A 1 93 ? -12.953 -3.119 4.691 1 96.75 93 GLY A O 1
ATOM 702 N N . SER A 1 94 ? -12.969 -3.51 2.457 1 98 94 SER A N 1
ATOM 703 C CA . SER A 1 94 ? -11.516 -3.459 2.324 1 98 94 SER A CA 1
ATOM 704 C C . SER A 1 94 ? -11.102 -3.045 0.917 1 98 94 SER A C 1
ATOM 706 O O . SER A 1 94 ? -11.93 -3.016 0.004 1 98 94 SER A O 1
ATOM 708 N N . GLU A 1 95 ? -9.93 -2.625 0.843 1 98.5 95 GLU A N 1
ATOM 709 C CA . GLU A 1 95 ? -9.281 -2.367 -0.439 1 98.5 95 GLU A CA 1
ATOM 710 C C . GLU A 1 95 ? -7.953 -3.113 -0.543 1 98.5 95 GLU A C 1
ATOM 712 O O . GLU A 1 95 ? -7.117 -3.035 0.36 1 98.5 95 GLU A O 1
ATOM 717 N N . VAL A 1 96 ? -7.797 -3.846 -1.58 1 98.56 96 VAL A N 1
ATOM 718 C CA . VAL A 1 96 ? -6.562 -4.57 -1.858 1 98.56 96 VAL A CA 1
ATOM 719 C C . VAL A 1 96 ? -5.688 -3.756 -2.811 1 98.56 96 VAL A C 1
ATOM 721 O O . VAL A 1 96 ? -6.172 -3.236 -3.816 1 98.56 96 VAL A O 1
ATOM 724 N N . VAL A 1 97 ? -4.426 -3.584 -2.441 1 98.69 97 VAL A N 1
ATOM 725 C CA . VAL A 1 97 ? -3.477 -2.855 -3.277 1 98.69 97 VAL A CA 1
ATOM 726 C C . VAL A 1 97 ? -2.316 -3.773 -3.662 1 98.69 97 VAL A C 1
ATOM 728 O O . VAL A 1 97 ? -1.683 -4.379 -2.795 1 98.69 97 VAL A O 1
ATOM 731 N N . PHE A 1 98 ? -2.066 -3.887 -4.965 1 98.44 98 PHE A N 1
ATOM 732 C CA . PHE A 1 98 ? -1.037 -4.742 -5.547 1 98.44 98 PHE A CA 1
ATOM 733 C C . PHE A 1 98 ? -0.121 -3.938 -6.461 1 98.44 98 PHE A C 1
ATOM 735 O O . PHE A 1 98 ? -0.587 -3.283 -7.398 1 98.44 98 PHE A O 1
ATOM 742 N N . THR A 1 99 ? 1.204 -3.947 -6.184 1 98.19 99 THR A N 1
ATOM 743 C CA . THR A 1 99 ? 2.16 -3.162 -6.957 1 98.19 99 THR A CA 1
ATOM 744 C C . THR A 1 99 ? 2.791 -4.012 -8.055 1 98.19 99 THR A C 1
ATOM 746 O O . THR A 1 99 ? 3.346 -5.078 -7.785 1 98.19 99 THR A O 1
ATOM 749 N N . VAL A 1 100 ? 2.676 -3.547 -9.273 1 97.38 100 VAL A N 1
ATOM 750 C CA . VAL A 1 100 ? 3.35 -4.145 -10.422 1 97.38 100 VAL A CA 1
ATOM 751 C C . VAL A 1 100 ? 4.57 -3.307 -10.805 1 97.38 100 VAL A C 1
ATOM 753 O O . VAL A 1 100 ? 4.449 -2.113 -11.086 1 97.38 100 VAL A O 1
ATOM 756 N N . ARG A 1 101 ? 5.742 -3.971 -10.781 1 96.44 101 ARG A N 1
ATOM 757 C CA . ARG A 1 101 ? 6.973 -3.283 -11.164 1 96.44 101 ARG A CA 1
ATOM 758 C C . ARG A 1 101 ? 7.422 -3.709 -12.555 1 96.44 101 ARG A C 1
ATOM 760 O O . ARG A 1 101 ? 7.371 -4.891 -12.898 1 96.44 101 ARG A O 1
ATOM 767 N N . ARG A 1 102 ? 7.797 -2.729 -13.281 1 96 102 ARG A N 1
ATOM 768 C CA . ARG A 1 102 ? 8.297 -3.027 -14.617 1 96 102 ARG A CA 1
ATOM 769 C C . ARG A 1 102 ? 9.656 -3.719 -14.555 1 96 102 ARG A C 1
ATOM 771 O O . ARG A 1 102 ? 10.617 -3.164 -14.016 1 96 102 ARG A O 1
ATOM 778 N N . ALA A 1 103 ? 9.727 -4.906 -15.094 1 90.94 103 ALA A N 1
ATOM 779 C CA . ALA A 1 103 ? 11 -5.617 -15.148 1 90.94 103 ALA A CA 1
ATOM 780 C C . ALA A 1 103 ? 11.914 -5.016 -16.219 1 90.94 103 ALA A C 1
ATOM 782 O O . ALA A 1 103 ? 11.445 -4.359 -17.141 1 90.94 103 ALA A O 1
ATOM 783 N N . ALA A 1 104 ? 13.188 -5.211 -16.047 1 89.31 104 ALA A N 1
ATOM 784 C CA . ALA A 1 104 ? 14.164 -4.73 -17.016 1 89.31 104 ALA A CA 1
ATOM 785 C C . ALA A 1 104 ? 13.875 -5.293 -18.406 1 89.31 104 ALA A C 1
ATOM 787 O O . ALA A 1 104 ? 13.609 -6.488 -18.547 1 89.31 104 ALA A O 1
ATOM 788 N N . GLY A 1 105 ? 13.82 -4.43 -19.375 1 92.31 105 GLY A N 1
ATOM 789 C CA . GLY A 1 105 ? 13.695 -4.867 -20.75 1 92.31 105 GLY A CA 1
ATOM 790 C C . GLY A 1 105 ? 12.258 -5.035 -21.203 1 92.31 105 GLY A C 1
ATOM 791 O O . GLY A 1 105 ? 11.992 -5.273 -22.375 1 92.31 105 GLY A O 1
ATOM 792 N N . MET A 1 106 ? 11.391 -4.895 -20.328 1 94.25 106 MET A N 1
ATOM 793 C CA . MET A 1 106 ? 9.977 -5.066 -20.656 1 94.25 106 MET A CA 1
ATOM 794 C C . MET A 1 106 ? 9.477 -3.9 -21.5 1 94.25 106 MET A C 1
ATOM 796 O O . MET A 1 106 ? 9.719 -2.738 -21.172 1 94.25 106 MET A O 1
ATOM 800 N N . THR A 1 107 ? 8.727 -4.227 -22.531 1 97.31 107 THR A N 1
ATOM 801 C CA . THR A 1 107 ? 8.109 -3.199 -23.359 1 97.31 107 THR A CA 1
ATOM 802 C C . THR A 1 107 ? 6.871 -2.623 -22.688 1 97.31 107 THR A C 1
ATOM 804 O O . THR A 1 107 ? 6.383 -3.182 -21.703 1 97.31 107 THR A O 1
ATOM 807 N N . ASP A 1 108 ? 6.453 -1.463 -23.219 1 97.38 108 ASP A N 1
ATOM 808 C CA . ASP A 1 108 ? 5.215 -0.881 -22.719 1 97.38 108 ASP A CA 1
ATOM 809 C C . ASP A 1 108 ? 4.059 -1.871 -22.828 1 97.38 108 ASP A C 1
ATOM 811 O O . ASP A 1 108 ? 3.27 -2.014 -21.891 1 97.38 108 ASP A O 1
ATOM 815 N N . ASP A 1 109 ? 4.059 -2.57 -23.938 1 97.81 109 ASP A N 1
ATOM 816 C CA . ASP A 1 109 ? 2.975 -3.52 -24.188 1 97.81 109 ASP A CA 1
ATOM 817 C C . ASP A 1 109 ? 3.035 -4.68 -23.188 1 97.81 109 ASP A C 1
ATOM 819 O O . ASP A 1 109 ? 2.002 -5.129 -22.688 1 97.81 109 ASP A O 1
ATOM 823 N N . GLU A 1 110 ? 4.223 -5.16 -22.984 1 96.31 110 GLU A N 1
ATOM 824 C CA . GLU A 1 110 ? 4.391 -6.246 -22.031 1 96.31 110 GLU A CA 1
ATOM 825 C C . GLU A 1 110 ? 3.994 -5.809 -20.625 1 96.31 110 GLU A C 1
ATOM 827 O O . GLU A 1 110 ? 3.334 -6.555 -19.891 1 96.31 110 GLU A O 1
ATOM 832 N N . PHE A 1 111 ? 4.391 -4.609 -20.266 1 97.38 111 PHE A N 1
ATOM 833 C CA . PHE A 1 111 ? 4.055 -4.051 -18.953 1 97.38 111 PHE A CA 1
ATOM 834 C C . PHE A 1 111 ? 2.547 -3.869 -18.812 1 97.38 111 PHE A C 1
ATOM 836 O O . PHE A 1 111 ? 1.971 -4.191 -17.781 1 97.38 111 PHE A O 1
ATOM 843 N N . ASP A 1 112 ? 1.903 -3.402 -19.875 1 97.81 112 ASP A N 1
ATOM 844 C CA . ASP A 1 112 ? 0.451 -3.256 -19.891 1 97.81 112 ASP A CA 1
ATOM 845 C C . ASP A 1 112 ? -0.242 -4.602 -19.703 1 97.81 112 ASP A C 1
ATOM 847 O O . ASP A 1 112 ? -1.221 -4.707 -18.969 1 97.81 112 ASP A O 1
ATOM 851 N N . ARG A 1 113 ? 0.299 -5.66 -20.328 1 96 113 ARG A N 1
ATOM 852 C CA . ARG A 1 113 ? -0.283 -6.996 -20.219 1 96 113 ARG A CA 1
ATOM 853 C C . ARG A 1 113 ? -0.125 -7.555 -18.812 1 96 113 ARG A C 1
ATOM 855 O O . ARG A 1 113 ? -1.045 -8.18 -18.281 1 96 113 ARG A O 1
ATOM 862 N N . ASP A 1 114 ? 1.034 -7.289 -18.266 1 95 114 ASP A N 1
ATOM 863 C CA . ASP A 1 114 ? 1.277 -7.742 -16.906 1 95 114 ASP A CA 1
ATOM 864 C C . ASP A 1 114 ? 0.298 -7.094 -15.922 1 95 114 ASP A C 1
ATOM 866 O O . ASP A 1 114 ? -0.329 -7.781 -15.117 1 95 114 ASP A O 1
ATOM 870 N N . ALA A 1 115 ? 0.121 -5.793 -16.031 1 97.38 115 ALA A N 1
ATOM 871 C CA . ALA A 1 115 ? -0.799 -5.051 -15.172 1 97.38 115 ALA A CA 1
ATOM 872 C C . ALA A 1 115 ? -2.234 -5.535 -15.367 1 97.38 115 ALA A C 1
ATOM 874 O O . ALA A 1 115 ? -2.982 -5.68 -14.391 1 97.38 115 ALA A O 1
ATOM 875 N N . ALA A 1 116 ? -2.588 -5.773 -16.578 1 97.56 116 ALA A N 1
ATOM 876 C CA . ALA A 1 116 ? -3.938 -6.25 -16.875 1 97.56 116 ALA A CA 1
ATOM 877 C C . ALA A 1 116 ? -4.18 -7.625 -16.266 1 97.56 116 ALA A C 1
ATOM 879 O O . ALA A 1 116 ? -5.273 -7.906 -15.766 1 97.56 116 ALA A O 1
ATOM 880 N N . ALA A 1 117 ? -3.189 -8.484 -16.359 1 95.62 117 ALA A N 1
ATOM 881 C CA . ALA A 1 117 ? -3.297 -9.82 -15.766 1 95.62 117 ALA A CA 1
ATOM 882 C C . ALA A 1 117 ? -3.488 -9.734 -14.258 1 95.62 117 ALA A C 1
ATOM 884 O O . ALA A 1 117 ? -4.324 -10.445 -13.688 1 95.62 117 ALA A O 1
ATOM 885 N N . VAL A 1 118 ? -2.723 -8.844 -13.602 1 96.62 118 VAL A N 1
ATOM 886 C CA . VAL A 1 118 ? -2.842 -8.656 -12.164 1 96.62 118 VAL A CA 1
ATOM 887 C C . VAL A 1 118 ? -4.215 -8.086 -11.828 1 96.62 118 VAL A C 1
ATOM 889 O O . VAL A 1 118 ? -4.859 -8.523 -10.867 1 96.62 118 VAL A O 1
ATOM 892 N N . ALA A 1 119 ? -4.695 -7.137 -12.617 1 97.81 119 ALA A N 1
ATOM 893 C CA . ALA A 1 119 ? -6.02 -6.566 -12.398 1 97.81 119 ALA A CA 1
ATOM 894 C C . ALA A 1 119 ? -7.102 -7.637 -12.492 1 97.81 119 ALA A C 1
ATOM 896 O O . ALA A 1 119 ? -8.047 -7.648 -11.703 1 97.81 119 ALA A O 1
ATOM 897 N N . ALA A 1 120 ? -6.969 -8.531 -13.438 1 97.06 120 ALA A N 1
ATOM 898 C CA . ALA A 1 120 ? -7.926 -9.625 -13.609 1 97.06 120 ALA A CA 1
ATOM 899 C C . ALA A 1 120 ? -7.906 -10.562 -12.398 1 97.06 120 ALA A C 1
ATOM 901 O O . ALA A 1 120 ? -8.961 -11.023 -11.945 1 97.06 120 ALA A O 1
ATOM 902 N N . ASP A 1 121 ? -6.711 -10.836 -11.938 1 96.69 121 ASP A N 1
ATOM 903 C CA . ASP A 1 121 ? -6.578 -11.68 -10.75 1 96.69 121 ASP A CA 1
ATOM 904 C C . ASP A 1 121 ? -7.242 -11.023 -9.539 1 96.69 121 ASP A C 1
ATOM 906 O O . ASP A 1 121 ? -7.938 -11.695 -8.773 1 96.69 121 ASP A O 1
ATOM 910 N N . LEU A 1 122 ? -7.098 -9.719 -9.344 1 97.88 122 LEU A N 1
ATOM 911 C CA . LEU A 1 122 ? -7.711 -9 -8.234 1 97.88 122 LEU A CA 1
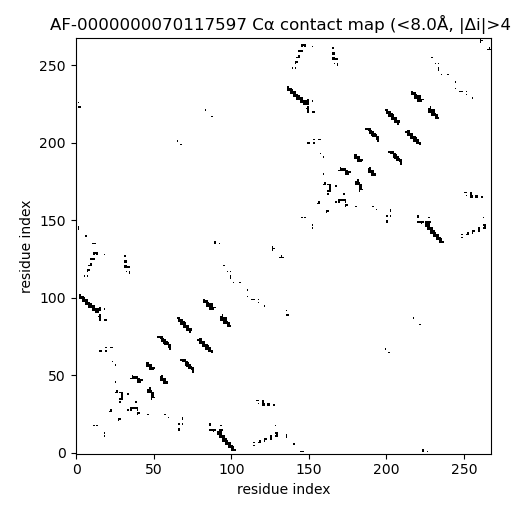ATOM 912 C C . LEU A 1 122 ? -9.234 -9.008 -8.359 1 97.88 122 LEU A C 1
ATOM 914 O O . LEU A 1 122 ? -9.945 -9.125 -7.359 1 97.88 122 LEU A O 1
ATOM 918 N N . ALA A 1 123 ? -9.688 -8.883 -9.555 1 97.38 123 ALA A N 1
ATOM 919 C CA . ALA A 1 123 ? -11.125 -8.953 -9.789 1 97.38 123 ALA A CA 1
ATOM 920 C C . ALA A 1 123 ? -11.672 -10.328 -9.422 1 97.38 123 ALA A C 1
ATOM 922 O O . ALA A 1 123 ? -12.781 -10.445 -8.891 1 97.38 123 ALA A O 1
ATOM 923 N N . ARG A 1 124 ? -10.898 -11.352 -9.727 1 97 124 ARG A N 1
ATOM 924 C CA . ARG A 1 124 ? -11.289 -12.711 -9.352 1 97 124 ARG A CA 1
ATOM 925 C C . ARG A 1 124 ? -11.336 -12.867 -7.84 1 97 124 ARG A C 1
ATOM 927 O O . ARG A 1 124 ? -12.273 -13.453 -7.297 1 97 124 ARG A O 1
ATOM 934 N N . LEU A 1 125 ? -10.352 -12.375 -7.16 1 97.5 125 LEU A N 1
ATOM 935 C CA . LEU A 1 125 ? -10.344 -12.398 -5.703 1 97.5 125 LEU A CA 1
ATOM 936 C C . LEU A 1 125 ? -11.609 -11.758 -5.141 1 97.5 125 LEU A C 1
ATOM 938 O O . LEU A 1 125 ? -12.25 -12.32 -4.25 1 97.5 125 LEU A O 1
ATOM 942 N N . LYS A 1 126 ? -11.945 -10.586 -5.672 1 97.94 126 LYS A N 1
ATOM 943 C CA . LYS A 1 126 ? -13.164 -9.891 -5.273 1 97.94 126 LYS A CA 1
ATOM 944 C C . LYS A 1 126 ? -14.398 -10.766 -5.477 1 97.94 126 LYS A C 1
ATOM 946 O O . LYS A 1 126 ? -15.227 -10.898 -4.574 1 97.94 126 LYS A O 1
ATOM 951 N N . ARG A 1 127 ? -14.516 -11.359 -6.641 1 97.31 127 ARG A N 1
ATOM 952 C CA . ARG A 1 127 ? -15.68 -12.18 -6.957 1 97.31 127 ARG A CA 1
ATOM 953 C C . ARG A 1 127 ? -15.805 -13.359 -5.996 1 97.31 127 ARG A C 1
ATOM 955 O O . ARG A 1 127 ? -16.891 -13.656 -5.508 1 97.31 127 ARG A O 1
ATOM 962 N N . ILE A 1 128 ? -14.711 -13.961 -5.777 1 96.94 128 ILE A N 1
ATOM 963 C CA . ILE A 1 128 ? -14.695 -15.125 -4.895 1 96.94 128 ILE A CA 1
ATOM 964 C C . ILE A 1 128 ? -15.148 -14.719 -3.494 1 96.94 128 ILE A C 1
ATOM 966 O O . ILE A 1 128 ? -16.016 -15.352 -2.906 1 96.94 128 ILE A O 1
ATOM 970 N N . LEU A 1 129 ? -14.656 -13.695 -2.971 1 97.06 129 LEU A N 1
ATOM 971 C CA . LEU A 1 129 ? -14.875 -13.312 -1.577 1 97.06 129 LEU A CA 1
ATOM 972 C C . LEU A 1 129 ? -16.266 -12.711 -1.388 1 97.06 129 LEU A C 1
ATOM 974 O O . LEU A 1 129 ? -16.859 -12.836 -0.315 1 97.06 129 LEU A O 1
ATOM 978 N N . GLU A 1 130 ? -16.781 -12.062 -2.363 1 96.62 130 GLU A N 1
ATOM 979 C CA . GLU A 1 130 ? -18.109 -11.453 -2.254 1 96.62 130 GLU A CA 1
ATOM 980 C C . GLU A 1 130 ? -19.203 -12.438 -2.656 1 96.62 130 GLU A C 1
ATOM 982 O O . GLU A 1 130 ? -20.391 -12.156 -2.488 1 96.62 130 GLU A O 1
ATOM 987 N N . GLY A 1 131 ? -18.797 -13.617 -2.863 1 86.44 131 GLY A N 1
ATOM 988 C CA . GLY A 1 131 ? -19.766 -14.664 -3.178 1 86.44 131 GLY A CA 1
ATOM 989 C C . GLY A 1 131 ? -20.453 -14.461 -4.512 1 86.44 131 GLY A C 1
ATOM 990 O O . GLY A 1 131 ? -21.594 -14.906 -4.703 1 86.44 131 GLY A O 1
ATOM 991 N N . ARG A 1 132 ? -20.031 -13.453 -5.203 1 64 132 ARG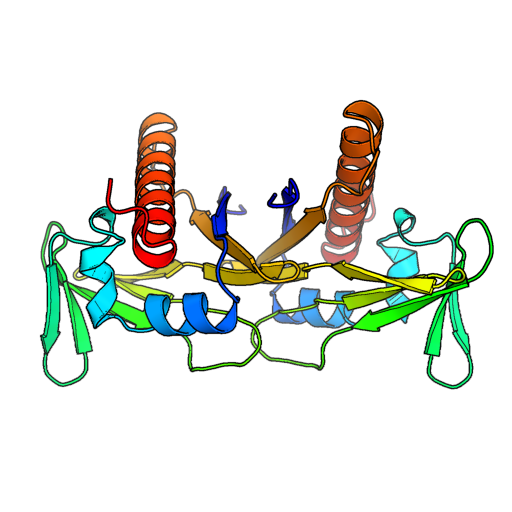 A N 1
ATOM 992 C CA . ARG A 1 132 ? -20.703 -13.219 -6.473 1 64 132 ARG A CA 1
ATOM 993 C C . ARG A 1 132 ? -20.312 -14.258 -7.512 1 64 132 ARG A C 1
ATOM 995 O O . ARG A 1 132 ? -19.219 -14.18 -8.094 1 64 132 ARG A O 1
ATOM 1002 N N . THR A 1 133 ? -20.312 -15.523 -7.152 1 46.94 133 THR A N 1
ATOM 1003 C CA . THR A 1 133 ? -20.203 -16.484 -8.25 1 46.94 133 THR A CA 1
ATOM 1004 C C . THR A 1 133 ? -21.047 -16.047 -9.438 1 46.94 133 THR A C 1
ATOM 1006 O O . THR A 1 133 ? -22.25 -15.766 -9.289 1 46.94 133 THR A O 1
ATOM 1009 N N . GLY A 1 134 ? -20.578 -15.086 -10.188 1 34.94 134 GLY A N 1
ATOM 1010 C CA . GLY A 1 134 ? -21.375 -15.086 -11.406 1 34.94 134 GLY A CA 1
ATOM 1011 C C . GLY A 1 134 ? -21.734 -16.484 -11.883 1 34.94 134 GLY A C 1
ATOM 1012 O O . GLY A 1 134 ? -21.062 -17.453 -11.516 1 34.94 134 GLY A O 1
ATOM 1013 N N . MET B 1 1 ? -21.406 1.458 -0.698 1 60.22 1 MET B N 1
ATOM 1014 C CA . MET B 1 1 ? -20.578 1.5 -1.9 1 60.22 1 MET B CA 1
ATOM 1015 C C . MET B 1 1 ? -19.125 1.826 -1.555 1 60.22 1 MET B C 1
ATOM 1017 O O . MET B 1 1 ? -18.859 2.568 -0.607 1 60.22 1 MET B O 1
ATOM 1021 N N . ALA B 1 2 ? -18.266 1.129 -2.18 1 74.69 2 ALA B N 1
ATOM 1022 C CA . ALA B 1 2 ? -16.859 1.351 -1.888 1 74.69 2 ALA B CA 1
ATOM 1023 C C . ALA B 1 2 ? -16.422 2.766 -2.27 1 74.69 2 ALA B C 1
ATOM 1025 O O . ALA B 1 2 ? -16.922 3.324 -3.252 1 74.69 2 ALA B O 1
ATOM 1026 N N . THR B 1 3 ? -15.648 3.434 -1.395 1 87.12 3 THR B N 1
ATOM 1027 C CA . THR B 1 3 ? -15.109 4.77 -1.625 1 87.12 3 THR B CA 1
ATOM 1028 C C . THR B 1 3 ? -14.062 4.742 -2.742 1 87.12 3 THR B C 1
ATOM 1030 O O . THR B 1 3 ? -13.273 3.805 -2.84 1 87.12 3 THR B O 1
ATOM 1033 N N . GLU B 1 4 ? -14.227 5.684 -3.658 1 95.12 4 GLU B N 1
ATOM 1034 C CA . GLU B 1 4 ? -13.195 5.812 -4.684 1 95.12 4 GLU B CA 1
ATOM 1035 C C . GLU B 1 4 ? -11.859 6.234 -4.074 1 95.12 4 GLU B C 1
ATOM 1037 O O . GLU B 1 4 ? -11.82 7.102 -3.199 1 95.12 4 GLU B O 1
ATOM 1042 N N . SER B 1 5 ? -10.797 5.555 -4.562 1 97.75 5 SER B N 1
ATOM 1043 C CA . SER B 1 5 ? -9.477 5.871 -4.043 1 97.75 5 SER B CA 1
ATOM 1044 C C . SER B 1 5 ? -8.461 6.027 -5.172 1 97.75 5 SER B C 1
ATOM 1046 O O . SER B 1 5 ? -8.672 5.527 -6.277 1 97.75 5 SER B O 1
ATOM 1048 N N . ARG B 1 6 ? -7.48 6.789 -4.898 1 98 6 ARG B N 1
ATOM 1049 C CA . ARG B 1 6 ? -6.277 6.891 -5.723 1 98 6 ARG B CA 1
ATOM 1050 C C . ARG B 1 6 ? -5.027 6.582 -4.91 1 98 6 ARG B C 1
ATOM 1052 O O . ARG B 1 6 ? -4.844 7.117 -3.816 1 98 6 ARG B O 1
ATOM 1059 N N . HIS B 1 7 ? -4.234 5.711 -5.43 1 98.5 7 HIS B N 1
ATOM 1060 C CA . HIS B 1 7 ? -2.955 5.383 -4.809 1 98.5 7 HIS B CA 1
ATOM 1061 C C . HIS B 1 7 ? -1.807 6.121 -5.488 1 98.5 7 HIS B C 1
ATOM 1063 O O . HIS B 1 7 ? -1.342 5.707 -6.551 1 98.5 7 HIS B O 1
ATOM 1069 N N . LEU B 1 8 ? -1.316 7.172 -4.832 1 98.44 8 LEU B N 1
ATOM 1070 C CA . LEU B 1 8 ? -0.224 7.992 -5.344 1 98.44 8 LEU B CA 1
ATOM 1071 C C . LEU B 1 8 ? 1.118 7.504 -4.809 1 98.44 8 LEU B C 1
ATOM 1073 O O . LEU B 1 8 ? 1.207 7.047 -3.666 1 98.44 8 LEU B O 1
ATOM 1077 N N . SER B 1 9 ? 2.125 7.605 -5.652 1 98.38 9 SER B N 1
ATOM 1078 C CA . SER B 1 9 ? 3.414 7.105 -5.191 1 98.38 9 SER B CA 1
ATOM 1079 C C . SER B 1 9 ? 4.562 7.926 -5.766 1 98.38 9 SER B C 1
ATOM 1081 O O . SER B 1 9 ? 4.395 8.625 -6.766 1 98.38 9 SER B O 1
ATOM 1083 N N . VAL B 1 10 ? 5.648 7.91 -5.109 1 98 10 VAL B N 1
ATOM 1084 C CA . VAL B 1 10 ? 6.895 8.508 -5.582 1 98 10 VAL B CA 1
ATOM 1085 C C . VAL B 1 10 ? 8.07 7.617 -5.199 1 98 10 VAL B C 1
ATOM 1087 O O . VAL B 1 10 ? 8.102 7.043 -4.109 1 98 10 VAL B O 1
ATOM 1090 N N . SER B 1 11 ? 8.984 7.438 -6.109 1 98 11 SER B N 1
ATOM 1091 C CA . SER B 1 11 ? 10.242 6.766 -5.797 1 98 11 SER B CA 1
ATOM 1092 C C . SER B 1 11 ? 11.234 7.723 -5.148 1 98 11 SER B C 1
ATOM 1094 O O . SER B 1 11 ? 11.359 8.875 -5.57 1 98 11 SER B O 1
ATOM 1096 N N . ILE B 1 12 ? 11.891 7.305 -4.141 1 97.88 12 ILE B N 1
ATOM 1097 C CA . ILE B 1 12 ? 12.906 8.094 -3.451 1 97.88 12 ILE B CA 1
ATOM 1098 C C . ILE B 1 12 ? 14.227 7.332 -3.43 1 97.88 12 ILE B C 1
ATOM 1100 O O . ILE B 1 12 ? 14.273 6.176 -3.006 1 97.88 12 ILE B O 1
ATOM 1104 N N . ASP B 1 13 ? 15.305 7.957 -3.861 1 97.25 13 ASP B N 1
ATOM 1105 C CA . ASP B 1 13 ? 16.625 7.344 -3.904 1 97.25 13 ASP B CA 1
ATOM 1106 C C . ASP B 1 13 ? 17.297 7.359 -2.527 1 97.25 13 ASP B C 1
ATOM 1108 O O . ASP B 1 13 ? 18.375 7.906 -2.361 1 97.25 13 ASP B O 1
ATOM 1112 N N . ARG B 1 14 ? 16.641 6.848 -1.555 1 97.69 14 ARG B N 1
ATOM 1113 C CA . ARG B 1 14 ? 17.062 6.605 -0.182 1 97.69 14 ARG B CA 1
ATOM 1114 C C . ARG B 1 14 ? 16.531 5.281 0.338 1 97.69 14 ARG B C 1
ATOM 1116 O O . ARG B 1 14 ? 15.43 4.859 -0.046 1 97.69 14 ARG B O 1
ATOM 1123 N N . PRO B 1 15 ? 17.328 4.613 1.215 1 97.44 15 PRO B N 1
ATOM 1124 C CA . PRO B 1 15 ? 16.812 3.365 1.779 1 97.44 15 PRO B CA 1
ATOM 1125 C C . PRO B 1 15 ? 15.461 3.537 2.463 1 97.44 15 PRO B C 1
ATOM 1127 O O . PRO B 1 15 ? 15.211 4.559 3.111 1 97.44 15 PRO B O 1
ATOM 1130 N N . ALA B 1 16 ? 14.594 2.523 2.34 1 98 16 ALA B N 1
ATOM 1131 C CA . ALA B 1 16 ? 13.227 2.578 2.848 1 98 16 ALA B CA 1
ATOM 1132 C C . ALA B 1 16 ? 13.203 2.924 4.336 1 98 16 ALA B C 1
ATOM 1134 O O . ALA B 1 16 ? 12.359 3.697 4.785 1 98 16 ALA B O 1
ATOM 1135 N N . ARG B 1 17 ? 14.109 2.342 5.051 1 97.81 17 ARG B N 1
ATOM 1136 C CA . ARG B 1 17 ? 14.141 2.574 6.488 1 97.81 17 ARG B CA 1
ATOM 1137 C C . ARG B 1 17 ? 14.375 4.051 6.801 1 97.81 17 ARG B C 1
ATOM 1139 O O . ARG B 1 17 ? 13.75 4.602 7.711 1 97.81 17 ARG B O 1
ATOM 1146 N N . ALA B 1 18 ? 15.234 4.691 6.082 1 97.69 18 ALA B N 1
ATOM 1147 C CA . ALA B 1 18 ? 15.516 6.109 6.289 1 97.69 18 ALA B CA 1
ATOM 1148 C C . ALA B 1 18 ? 14.289 6.961 5.973 1 97.69 18 ALA B C 1
ATOM 1150 O O . ALA B 1 18 ? 13.953 7.879 6.727 1 97.69 18 ALA B O 1
ATOM 1151 N N . VAL B 1 19 ? 13.641 6.672 4.859 1 98.38 19 VAL B N 1
ATOM 1152 C CA . VAL B 1 19 ? 12.438 7.391 4.461 1 98.38 19 VAL B CA 1
ATOM 1153 C C . VAL B 1 19 ? 11.352 7.199 5.516 1 98.38 19 VAL B C 1
ATOM 1155 O O . VAL B 1 19 ? 10.695 8.156 5.926 1 98.38 19 VAL B O 1
ATOM 1158 N N . TYR B 1 20 ? 11.203 5.973 6.004 1 98.62 20 TYR B N 1
ATOM 1159 C CA . TYR B 1 20 ? 10.219 5.617 7.023 1 98.62 20 TYR B CA 1
ATOM 1160 C C . TYR B 1 20 ? 10.461 6.406 8.305 1 98.62 20 TYR B C 1
ATOM 1162 O O . TYR B 1 20 ? 9.531 7.016 8.844 1 98.62 20 TYR B O 1
ATOM 1170 N N . GLU B 1 21 ? 11.664 6.445 8.727 1 98 21 GLU B N 1
ATOM 1171 C CA . GLU B 1 21 ? 11.992 7.098 9.992 1 98 21 GLU B CA 1
ATOM 1172 C C . GLU B 1 21 ? 11.758 8.602 9.914 1 98 21 GLU B C 1
ATOM 1174 O O . GLU B 1 21 ? 11.289 9.211 10.875 1 98 21 GLU B O 1
ATOM 1179 N N . TYR B 1 22 ? 12.039 9.172 8.859 1 97.62 22 TYR B N 1
ATOM 1180 C CA . TYR B 1 22 ? 11.82 10.602 8.695 1 97.62 22 TYR B CA 1
ATOM 1181 C C . TYR B 1 22 ? 10.328 10.922 8.641 1 97.62 22 TYR B C 1
ATOM 1183 O O . TYR B 1 22 ? 9.844 11.797 9.359 1 97.62 22 TYR B O 1
ATOM 1191 N N . ALA B 1 23 ? 9.633 10.18 7.781 1 97.12 23 ALA B N 1
ATOM 1192 C CA . ALA B 1 23 ? 8.234 10.477 7.512 1 97.12 23 ALA B CA 1
ATOM 1193 C C . ALA B 1 23 ? 7.352 10.125 8.703 1 97.12 23 ALA B C 1
ATOM 1195 O O . ALA B 1 23 ? 6.273 10.695 8.883 1 97.12 23 ALA B O 1
ATOM 1196 N N . ARG B 1 24 ? 7.785 9.188 9.531 1 96.56 24 ARG B N 1
ATOM 1197 C CA . ARG B 1 24 ? 6.988 8.719 10.664 1 96.56 24 ARG B CA 1
ATOM 1198 C C . ARG B 1 24 ? 6.945 9.773 11.773 1 96.56 24 ARG B C 1
ATOM 1200 O O . ARG B 1 24 ? 6.09 9.711 12.656 1 96.56 24 ARG B O 1
ATOM 1207 N N . ASP B 1 25 ? 7.934 10.625 11.859 1 93.94 25 ASP B N 1
ATOM 1208 C CA . ASP B 1 25 ? 8.008 11.641 12.906 1 93.94 25 ASP B CA 1
ATOM 1209 C C . ASP B 1 25 ? 7.098 12.82 12.586 1 93.94 25 ASP B C 1
ATOM 1211 O O . ASP B 1 25 ? 7.391 13.617 11.695 1 93.94 25 ASP B O 1
ATOM 1215 N N . PRO B 1 26 ? 6.051 13.023 13.375 1 92.69 26 PRO B N 1
ATOM 1216 C CA . PRO B 1 26 ? 5.113 14.102 13.055 1 92.69 26 PRO B CA 1
ATOM 1217 C C . PRO B 1 26 ? 5.762 15.477 13.102 1 92.69 26 PRO B C 1
ATOM 1219 O O . PRO B 1 26 ? 5.25 16.422 12.5 1 92.69 26 PRO B O 1
ATOM 1222 N N . ALA B 1 27 ? 6.852 15.594 13.742 1 90.38 27 ALA B N 1
ATOM 1223 C CA . ALA B 1 27 ? 7.551 16.875 13.797 1 90.38 27 ALA B CA 1
ATOM 1224 C C . ALA B 1 27 ? 8.039 17.281 12.414 1 90.38 27 ALA B C 1
ATOM 1226 O O . ALA B 1 27 ? 8.289 18.469 12.164 1 90.38 27 ALA B O 1
ATOM 1227 N N . ASN B 1 28 ? 8.156 16.281 11.547 1 93.56 28 ASN B N 1
ATOM 1228 C CA . ASN B 1 28 ? 8.648 16.547 10.203 1 93.56 28 ASN B CA 1
ATOM 1229 C C . ASN B 1 28 ? 7.508 16.812 9.227 1 93.56 28 ASN B C 1
ATOM 1231 O O . ASN B 1 28 ? 7.734 17.266 8.102 1 93.56 28 ASN B O 1
ATOM 1235 N N . LEU B 1 29 ? 6.297 16.578 9.648 1 91.75 29 LEU B N 1
ATOM 1236 C CA . LEU B 1 29 ? 5.16 16.609 8.734 1 91.75 29 LEU B CA 1
ATOM 1237 C C . LEU B 1 29 ? 5.023 17.984 8.086 1 91.75 29 LEU B C 1
ATOM 1239 O O . LEU B 1 29 ? 4.855 18.078 6.867 1 91.75 29 LEU B O 1
ATOM 1243 N N . ALA B 1 30 ? 5.164 19 8.883 1 87.69 30 ALA B N 1
ATOM 1244 C CA . ALA B 1 30 ? 4.992 20.359 8.352 1 87.69 30 ALA B CA 1
ATOM 1245 C C . ALA B 1 30 ? 6.047 20.672 7.301 1 87.69 30 ALA B C 1
ATOM 1247 O O . ALA B 1 30 ? 5.82 21.5 6.418 1 87.69 30 ALA B O 1
ATOM 1248 N N . HIS B 1 31 ? 7.211 20.016 7.391 1 90.19 31 HIS B N 1
ATOM 1249 C CA . HIS B 1 31 ? 8.312 20.266 6.465 1 90.19 31 HIS B CA 1
ATOM 1250 C C . HIS B 1 31 ? 8 19.703 5.078 1 90.19 31 HIS B C 1
ATOM 1252 O O . HIS B 1 31 ? 8.297 20.344 4.066 1 90.19 31 HIS B O 1
ATOM 1258 N N . TRP B 1 32 ? 7.355 18.578 5.039 1 92.81 32 TRP B N 1
ATOM 1259 C CA . TRP B 1 32 ? 7.23 17.953 3.73 1 92.81 32 TRP B CA 1
ATOM 1260 C C . TRP B 1 32 ? 5.77 17.891 3.297 1 92.81 32 TRP B C 1
ATOM 1262 O O . TRP B 1 32 ? 5.473 17.641 2.125 1 92.81 32 TRP B O 1
ATOM 1272 N N . ALA B 1 33 ? 4.824 18.016 4.238 1 92.25 33 ALA B N 1
ATOM 1273 C CA . ALA B 1 33 ? 3.402 17.922 3.91 1 92.25 33 ALA B CA 1
ATOM 1274 C C . ALA B 1 33 ? 2.666 19.203 4.316 1 92.25 33 ALA B C 1
ATOM 1276 O O . ALA B 1 33 ? 1.761 19.156 5.152 1 92.25 33 ALA B O 1
ATOM 1277 N N . PRO B 1 34 ? 2.912 20.266 3.68 1 83.19 34 PRO B N 1
ATOM 1278 C CA . PRO B 1 34 ? 2.223 21.5 4.059 1 83.19 34 PRO B CA 1
ATOM 1279 C C . PRO B 1 34 ? 0.718 21.438 3.803 1 83.19 34 PRO B C 1
ATOM 1281 O O . PRO B 1 34 ? -0.044 22.219 4.387 1 83.19 34 PRO B O 1
ATOM 1284 N N . GLY B 1 35 ? 0.3 20.562 2.934 1 79.12 35 GLY B N 1
ATOM 1285 C CA . GLY B 1 35 ? -1.119 20.391 2.662 1 79.12 35 GLY B CA 1
ATOM 1286 C C . GLY B 1 35 ? -1.891 19.844 3.852 1 79.12 35 GLY B C 1
ATOM 1287 O O . GLY B 1 35 ? -3.117 19.953 3.902 1 79.12 35 GLY B O 1
ATOM 1288 N N . LEU B 1 36 ? -1.28 19.047 4.695 1 75.81 36 LEU B N 1
ATOM 1289 C CA . LEU B 1 36 ? -1.92 18.5 5.883 1 75.81 36 LEU B CA 1
ATOM 1290 C C . LEU B 1 36 ? -2.371 19.594 6.832 1 75.81 36 LEU B C 1
ATOM 1292 O O . LEU B 1 36 ? -3.408 19.469 7.484 1 75.81 36 LEU B O 1
ATOM 1296 N N . GLY B 1 37 ? -1.477 20.703 6.898 1 70.31 37 GLY B N 1
ATOM 1297 C CA . GLY B 1 37 ? -1.658 21.859 7.754 1 70.31 37 GLY B CA 1
ATOM 1298 C C . GLY B 1 37 ? -0.424 22.75 7.84 1 70.31 37 GLY B C 1
ATOM 1299 O O . GLY B 1 37 ? 0.697 22.266 7.66 1 70.31 37 GLY B O 1
ATOM 1300 N N . GLY B 1 38 ? -0.813 23.984 7.773 1 71.19 38 GLY B N 1
ATOM 1301 C CA . GLY B 1 38 ? 0.242 24.984 7.812 1 71.19 38 GLY B CA 1
ATOM 1302 C C . GLY B 1 38 ? 1.186 24.812 8.984 1 71.19 38 GLY B C 1
ATOM 1303 O O . GLY B 1 38 ? 2.322 25.281 8.953 1 71.19 38 GLY B O 1
ATOM 1304 N N . SER B 1 39 ? 0.759 24.125 10.039 1 83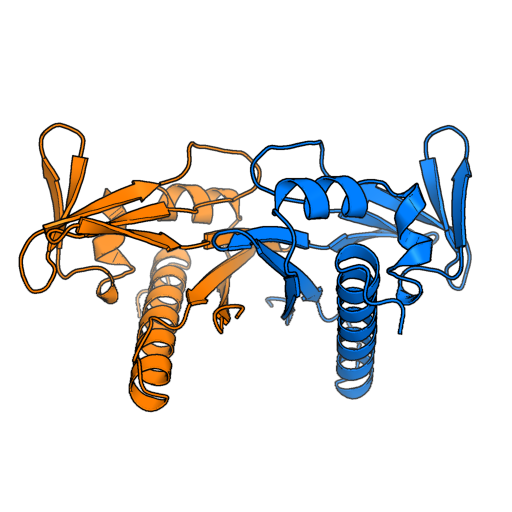.19 39 SER B N 1
ATOM 1305 C CA . SER B 1 39 ? 1.606 23.969 11.211 1 83.19 39 SER B CA 1
ATOM 1306 C C . SER B 1 39 ? 1.291 22.656 11.938 1 83.19 39 SER B C 1
ATOM 1308 O O . SER B 1 39 ? 0.157 22.172 11.898 1 83.19 39 SER B O 1
ATOM 1310 N N . VAL B 1 40 ? 2.301 22.016 12.445 1 89.06 40 VAL B N 1
ATOM 1311 C CA . VAL B 1 40 ? 2.176 20.859 13.32 1 89.06 40 VAL B CA 1
ATOM 1312 C C . VAL B 1 40 ? 2.75 21.188 14.695 1 89.06 40 VAL B C 1
ATOM 1314 O O . VAL B 1 40 ? 3.855 21.719 14.805 1 89.06 40 VAL B O 1
ATOM 1317 N N . ARG B 1 41 ? 1.949 21.031 15.742 1 91.94 41 ARG B N 1
ATOM 1318 C CA . ARG B 1 41 ? 2.436 21.297 17.094 1 91.94 41 ARG B CA 1
ATOM 1319 C C . ARG B 1 41 ? 2.098 20.156 18.031 1 91.94 41 ARG B C 1
ATOM 1321 O O . ARG B 1 41 ? 1.098 19.453 17.828 1 91.94 41 ARG B O 1
ATOM 1328 N N . ARG B 1 42 ? 2.932 20.031 19.016 1 93.19 42 ARG B N 1
ATOM 1329 C CA . ARG B 1 42 ? 2.715 19.016 20.047 1 93.19 42 ARG B CA 1
ATOM 1330 C C . ARG B 1 42 ? 2.109 19.641 21.297 1 93.19 42 ARG B C 1
ATOM 1332 O O . ARG B 1 42 ? 2.674 20.578 21.875 1 93.19 42 ARG B O 1
ATOM 1339 N N . VAL B 1 43 ? 0.974 19.172 21.672 1 93.5 43 VAL B N 1
ATOM 1340 C CA . VAL B 1 43 ? 0.285 19.641 22.875 1 93.5 43 VAL B CA 1
ATOM 1341 C C . VAL B 1 43 ? -0.087 18.453 23.75 1 93.5 43 VAL B C 1
ATOM 1343 O O . VAL B 1 43 ? -0.885 17.594 23.344 1 93.5 43 VAL B O 1
ATOM 1346 N N . ASP B 1 44 ? 0.519 18.328 24.922 1 94.25 44 ASP B N 1
ATOM 1347 C CA . ASP B 1 44 ? 0.23 17.297 25.906 1 94.25 44 ASP B CA 1
ATOM 1348 C C . ASP B 1 44 ? 0.391 15.898 25.281 1 94.25 44 ASP B C 1
ATOM 1350 O O . ASP B 1 44 ? -0.493 15.055 25.422 1 94.25 44 ASP B O 1
ATOM 1354 N N . GLY B 1 45 ? 1.333 15.711 24.469 1 92.75 45 GLY B N 1
ATOM 1355 C CA . GLY B 1 45 ? 1.671 14.414 23.891 1 92.75 45 GLY B CA 1
ATOM 1356 C C . GLY B 1 45 ? 0.929 14.133 22.594 1 92.75 45 GLY B C 1
ATOM 1357 O O . GLY B 1 45 ? 1.136 13.086 21.969 1 92.75 45 GLY B O 1
ATOM 1358 N N . ARG B 1 46 ? 0.071 15.117 22.25 1 95.12 46 ARG B N 1
ATOM 1359 C CA . ARG B 1 46 ? -0.71 14.969 21.016 1 95.12 46 ARG B CA 1
ATOM 1360 C C . ARG B 1 46 ? -0.167 15.859 19.906 1 95.12 46 ARG B C 1
ATOM 1362 O O . ARG B 1 46 ? 0.245 16.984 20.156 1 95.12 46 ARG B O 1
ATOM 1369 N N . TRP B 1 47 ? -0.21 15.305 18.734 1 95.25 47 TRP B N 1
ATOM 1370 C CA . TRP B 1 47 ? 0.201 16.109 17.578 1 95.25 47 TRP B CA 1
ATOM 1371 C C . TRP B 1 47 ? -1.007 16.734 16.891 1 95.25 47 TRP B C 1
ATOM 1373 O O . TRP B 1 47 ? -1.896 16.031 16.422 1 95.25 47 TRP B O 1
ATOM 1383 N N . LEU B 1 48 ? -0.955 18.047 16.859 1 95.12 48 LEU B N 1
ATOM 1384 C CA . LEU B 1 48 ? -2.092 18.781 16.328 1 95.12 48 LEU B CA 1
ATOM 1385 C C . LEU B 1 48 ? -1.702 19.531 15.055 1 95.12 48 LEU B C 1
ATOM 1387 O O . LEU B 1 48 ? -0.595 20.062 14.953 1 95.12 48 LEU B O 1
ATOM 1391 N N . VAL B 1 49 ? -2.619 19.578 14.133 1 92.44 49 VAL B N 1
ATOM 1392 C CA . VAL B 1 49 ? -2.469 20.359 12.914 1 92.44 49 VAL B CA 1
ATOM 1393 C C . VAL B 1 49 ? -3.641 21.328 12.773 1 92.44 49 VAL B C 1
ATOM 1395 O O . VAL B 1 49 ? -4.781 20.984 13.094 1 92.44 49 VAL B O 1
ATOM 1398 N N . ASP B 1 50 ? -3.316 22.484 12.281 1 88.94 50 ASP B N 1
ATOM 1399 C CA . ASP B 1 50 ? -4.371 23.484 12.094 1 88.94 50 ASP B CA 1
ATOM 1400 C C . ASP B 1 50 ? -5.207 23.172 10.852 1 88.94 50 ASP B C 1
ATOM 1402 O O . ASP B 1 50 ? -4.66 22.953 9.766 1 88.94 50 ASP B O 1
ATOM 1406 N N . VAL B 1 51 ? -6.504 23.109 11.07 1 84.44 51 VAL B N 1
ATOM 1407 C CA . VAL B 1 51 ? -7.449 22.938 9.977 1 84.44 51 VAL B CA 1
ATOM 1408 C C . VAL B 1 51 ? -8.547 24 10.07 1 84.44 51 VAL B C 1
ATOM 1410 O O . VAL B 1 51 ? -8.68 24.672 11.086 1 84.44 51 VAL B O 1
ATOM 1413 N N . PRO B 1 52 ? -9.18 24.203 8.828 1 81.06 52 PRO B N 1
ATOM 1414 C CA . PRO B 1 52 ? -10.328 25.109 8.938 1 81.06 52 PRO B CA 1
ATOM 1415 C C . PRO B 1 52 ? -11.305 24.688 10.031 1 81.06 52 PRO B C 1
ATOM 1417 O O . PRO B 1 52 ? -11.75 23.547 10.062 1 81.06 52 PRO B O 1
ATOM 1420 N N . GLY B 1 53 ? -11.609 25.484 10.93 1 81.62 53 GLY B N 1
ATOM 1421 C CA . GLY B 1 53 ? -12.562 25.188 11.992 1 81.62 53 GLY B CA 1
ATOM 1422 C C . GLY B 1 53 ? -11.898 24.75 13.281 1 81.62 53 GLY B C 1
ATOM 1423 O O . GLY B 1 53 ? -12.578 24.453 14.258 1 81.62 53 GLY B O 1
ATOM 1424 N N . GLY B 1 54 ? -10.648 24.594 13.297 1 87.75 54 GLY B N 1
ATOM 1425 C CA . GLY B 1 54 ? -9.977 24.25 14.539 1 87.75 54 GLY B CA 1
ATOM 1426 C C . GLY B 1 54 ? -8.672 23.5 14.328 1 87.75 54 GLY B C 1
ATOM 1427 O O . GLY B 1 54 ? -7.859 23.891 13.492 1 87.75 54 GLY B O 1
ATOM 1428 N N . ALA B 1 55 ? -8.523 22.516 15.266 1 91.81 55 ALA B N 1
ATOM 1429 C CA . ALA B 1 55 ? -7.312 21.703 15.219 1 91.81 55 ALA B CA 1
ATOM 1430 C C . ALA B 1 55 ? -7.652 20.219 15.086 1 91.81 55 ALA B C 1
ATOM 1432 O O . ALA B 1 55 ? -8.594 19.734 15.719 1 91.81 55 ALA B O 1
ATOM 1433 N N . ALA B 1 56 ? -6.945 19.531 14.219 1 93.5 56 ALA B N 1
ATOM 1434 C CA . ALA B 1 56 ? -7.066 18.078 14.086 1 93.5 56 ALA B CA 1
ATOM 1435 C C . ALA B 1 56 ? -5.887 17.359 14.75 1 93.5 56 ALA B C 1
ATOM 1437 O O . ALA B 1 56 ? -4.785 17.922 14.82 1 93.5 56 ALA B O 1
ATOM 1438 N N . GLU B 1 57 ? -6.172 16.219 15.203 1 95.5 57 GLU B N 1
ATOM 1439 C CA . GLU B 1 57 ? -5.102 15.406 15.781 1 95.5 57 GLU B CA 1
ATOM 1440 C C . GLU B 1 57 ? -4.641 14.32 14.812 1 95.5 57 GLU B C 1
ATOM 1442 O O . GLU B 1 57 ? -5.465 13.617 14.227 1 95.5 57 GLU B O 1
ATOM 1447 N N . VAL B 1 58 ? -3.348 14.203 14.648 1 95.56 58 VAL B N 1
ATOM 1448 C CA . VAL B 1 58 ? -2.758 13.18 13.797 1 95.56 58 VAL B CA 1
ATOM 1449 C C . VAL B 1 58 ? -2.148 12.078 14.664 1 95.56 58 VAL B C 1
ATOM 1451 O O . VAL B 1 58 ? -1.315 12.352 15.531 1 95.56 58 VAL B O 1
ATOM 1454 N N . VAL B 1 59 ? -2.561 10.836 14.453 1 96.12 59 VAL B N 1
ATOM 1455 C CA . VAL B 1 59 ? -2.029 9.688 15.18 1 96.12 59 VAL B CA 1
ATOM 1456 C C . VAL B 1 59 ? -1.526 8.641 14.195 1 96.12 59 VAL B C 1
ATOM 1458 O O . VAL B 1 59 ? -2.32 8 13.5 1 96.12 59 VAL B O 1
ATOM 1461 N N . PHE B 1 60 ? -0.212 8.383 14.234 1 96.69 60 PHE B N 1
ATOM 1462 C CA . PHE B 1 60 ? 0.394 7.406 13.336 1 96.69 60 PHE B CA 1
ATOM 1463 C C . PHE B 1 60 ? 0.27 6 13.914 1 96.69 60 PHE B C 1
ATOM 1465 O O . PHE B 1 60 ? 0.193 5.824 15.133 1 96.69 60 PHE B O 1
ATOM 1472 N N . ALA B 1 61 ? 0.311 5.055 12.977 1 97.12 61 ALA B N 1
ATOM 1473 C CA . ALA B 1 61 ? 0.448 3.662 13.398 1 97.12 61 ALA B CA 1
ATOM 1474 C C . ALA B 1 61 ? 1.703 3.465 14.242 1 97.12 61 ALA B C 1
ATOM 1476 O O . ALA B 1 61 ? 2.68 4.203 14.094 1 97.12 61 ALA B O 1
ATOM 1477 N N . GLU B 1 62 ? 1.671 2.467 15.07 1 96.75 62 GLU B N 1
ATOM 1478 C CA . GLU B 1 62 ? 2.857 2.115 15.844 1 96.75 62 GLU B CA 1
ATOM 1479 C C . GLU B 1 62 ? 4.02 1.732 14.93 1 96.75 62 GLU B C 1
ATOM 1481 O O . GLU B 1 62 ? 3.807 1.251 13.812 1 96.75 62 GLU B O 1
ATOM 1486 N N . ARG B 1 63 ? 5.188 1.995 15.508 1 97 63 ARG B N 1
ATOM 1487 C CA . ARG B 1 63 ? 6.383 1.638 14.75 1 97 63 ARG B CA 1
ATOM 1488 C C . ARG B 1 63 ? 6.332 0.181 14.305 1 97 63 ARG B C 1
ATOM 1490 O O . ARG B 1 63 ? 5.93 -0.696 15.07 1 97 63 ARG B O 1
ATOM 1497 N N . ASN B 1 64 ? 6.691 -0.104 13.109 1 98 64 ASN B N 1
ATOM 1498 C CA . ASN B 1 64 ? 6.711 -1.456 12.562 1 98 64 ASN B CA 1
ATOM 1499 C C . ASN B 1 64 ? 7.809 -1.619 11.516 1 98 64 ASN B C 1
ATOM 1501 O O . ASN B 1 64 ? 8.383 -0.631 11.055 1 98 64 ASN B O 1
ATOM 1505 N N . GLU B 1 65 ? 8.07 -2.859 11.133 1 96.81 65 GLU B N 1
ATOM 1506 C CA . GLU B 1 65 ? 9.156 -3.154 10.195 1 96.81 65 GLU B CA 1
ATOM 1507 C C . GLU B 1 65 ? 8.625 -3.324 8.773 1 96.81 65 GLU B C 1
ATOM 1509 O O . GLU B 1 65 ? 9.375 -3.686 7.863 1 96.81 65 GLU B O 1
ATOM 1514 N N . LEU B 1 66 ? 7.324 -3.057 8.547 1 98.19 66 LEU B N 1
ATOM 1515 C CA . LEU B 1 66 ? 6.695 -3.322 7.258 1 98.19 66 LEU B CA 1
ATOM 1516 C C . LEU B 1 66 ? 6.488 -2.029 6.477 1 98.19 66 LEU B C 1
ATOM 1518 O O . LEU B 1 66 ? 5.875 -2.035 5.406 1 98.19 66 LEU B O 1
ATOM 1522 N N . GLY B 1 67 ? 6.922 -0.883 7.043 1 98.5 67 GLY B N 1
ATOM 1523 C CA . GLY B 1 67 ? 6.91 0.397 6.355 1 98.5 67 GLY B CA 1
ATOM 1524 C C . GLY B 1 67 ? 5.559 1.088 6.402 1 98.5 67 GLY B C 1
ATOM 1525 O O . GLY B 1 67 ? 5.332 2.064 5.684 1 98.5 67 GLY B O 1
ATOM 1526 N N . VAL B 1 68 ? 4.648 0.534 7.227 1 98.75 68 VAL B N 1
ATOM 1527 C CA . VAL B 1 68 ? 3.303 1.098 7.285 1 98.75 68 VAL B CA 1
ATOM 1528 C C . VAL B 1 68 ? 3.305 2.352 8.156 1 98.75 68 VAL B C 1
ATOM 1530 O O . VAL B 1 68 ? 3.762 2.316 9.305 1 98.75 68 VAL B O 1
ATOM 1533 N N . LEU B 1 69 ? 2.857 3.445 7.559 1 98.5 69 LEU B N 1
ATOM 1534 C CA . LEU B 1 69 ? 2.795 4.742 8.227 1 98.5 69 LEU B CA 1
ATOM 1535 C C . LEU B 1 69 ? 1.355 5.242 8.305 1 98.5 69 LEU B C 1
ATOM 1537 O O . LEU B 1 69 ? 1.117 6.445 8.422 1 98.5 69 LEU B O 1
ATOM 1541 N N . ASP B 1 70 ? 0.409 4.32 8.188 1 98.38 70 ASP B N 1
ATOM 1542 C CA . ASP B 1 70 ? -0.979 4.754 8.305 1 98.38 70 ASP B CA 1
ATOM 1543 C C . ASP B 1 70 ? -1.156 5.727 9.469 1 98.38 70 ASP B C 1
ATOM 1545 O O . ASP B 1 70 ? -0.449 5.637 10.469 1 98.38 70 ASP B O 1
ATOM 1549 N N . HIS B 1 71 ? -2.16 6.613 9.32 1 96.69 71 HIS B N 1
ATOM 1550 C CA . HIS B 1 71 ? -2.465 7.508 10.43 1 96.69 71 HIS B CA 1
ATOM 1551 C C . HIS B 1 71 ? -3.926 7.941 10.406 1 96.69 71 HIS B C 1
ATOM 1553 O O . HIS B 1 71 ? -4.582 7.867 9.367 1 96.69 71 HIS B O 1
ATOM 1559 N N . ASP B 1 72 ? -4.367 8.234 11.547 1 96.06 72 ASP B N 1
ATOM 1560 C CA . ASP B 1 72 ? -5.703 8.797 11.727 1 96.06 72 ASP B CA 1
ATOM 1561 C C . ASP B 1 72 ? -5.641 10.305 11.945 1 96.06 72 ASP B C 1
ATOM 1563 O O . ASP B 1 72 ? -4.773 10.805 12.664 1 96.06 72 ASP B O 1
ATOM 1567 N N . VAL B 1 73 ? -6.457 10.961 11.219 1 93.81 73 VAL B N 1
ATOM 1568 C CA . VAL B 1 73 ? -6.68 12.383 11.469 1 93.81 73 VAL B CA 1
ATOM 1569 C C . VAL B 1 73 ? -8.031 12.578 12.141 1 93.81 73 VAL B C 1
ATOM 1571 O O . VAL B 1 73 ? -9.078 12.344 11.531 1 93.81 73 VAL B O 1
ATOM 1574 N N . HIS B 1 74 ? -7.98 12.953 13.406 1 95.44 74 HIS B N 1
ATOM 1575 C CA . HIS B 1 74 ? -9.195 13.242 14.164 1 95.44 74 HIS B CA 1
ATOM 1576 C C . HIS B 1 74 ? -9.633 14.695 13.984 1 95.44 74 HIS B C 1
ATOM 1578 O O . HIS B 1 74 ? -8.953 15.609 14.461 1 95.44 74 HIS B O 1
ATOM 1584 N N . LEU B 1 75 ? -10.797 14.898 13.453 1 92.75 75 LEU B N 1
ATOM 1585 C CA . LEU B 1 75 ? -11.258 16.234 13.086 1 92.75 75 LEU B CA 1
ATOM 1586 C C . LEU B 1 75 ? -11.945 16.906 14.266 1 92.75 75 LEU B C 1
ATOM 1588 O O . LEU B 1 75 ? -12.508 16.25 15.133 1 92.75 75 LEU B O 1
ATOM 1592 N N . PRO B 1 76 ? -11.922 18.297 14.344 1 89.19 76 PRO B N 1
ATOM 1593 C CA . PRO B 1 76 ? -12.539 19.031 15.453 1 89.19 76 PRO B CA 1
ATOM 1594 C C . PRO B 1 76 ? -14.047 18.797 15.539 1 89.19 76 PRO B C 1
ATOM 1596 O O . PRO B 1 76 ? -14.609 18.766 16.641 1 89.19 76 PRO B O 1
ATOM 1599 N N . GLY B 1 77 ? -14.805 18.625 14.547 1 86.88 77 GLY B N 1
ATOM 1600 C CA . GLY B 1 77 ? -16.234 18.406 14.555 1 86.88 77 GLY B CA 1
ATOM 1601 C C . GLY B 1 77 ? -16.609 16.953 14.789 1 86.88 77 GLY B C 1
ATOM 1602 O O . GLY B 1 77 ? -17.797 16.625 14.852 1 86.88 77 GLY B O 1
ATOM 1603 N N . GLY B 1 78 ? -15.68 16.203 15.016 1 87.88 78 GLY B N 1
ATOM 1604 C CA . GLY B 1 78 ? -15.93 14.781 15.164 1 87.88 78 GLY B CA 1
ATOM 1605 C C . GLY B 1 78 ? -15.586 13.984 13.922 1 87.88 78 GLY B C 1
ATOM 1606 O O . GLY B 1 78 ? -15.375 14.555 12.852 1 87.88 78 GLY B O 1
ATOM 1607 N N . GLY B 1 79 ? -15.219 12.852 13.891 1 91 79 GLY B N 1
ATOM 1608 C CA . GLY B 1 79 ? -14.883 11.969 12.789 1 91 79 GLY B CA 1
ATOM 1609 C C . GLY B 1 79 ? -13.398 11.672 12.688 1 91 79 GLY B C 1
ATOM 1610 O O . GLY B 1 79 ? -12.578 12.375 13.281 1 91 79 GLY B O 1
ATOM 1611 N N . THR B 1 80 ? -13.18 10.672 12.062 1 94 80 THR B N 1
ATOM 1612 C CA . THR B 1 80 ? -11.805 10.242 11.852 1 94 80 THR B CA 1
ATOM 1613 C C . THR B 1 80 ? -11.57 9.875 10.383 1 94 80 THR B C 1
ATOM 1615 O O . THR B 1 80 ? -12.391 9.195 9.773 1 94 80 THR B O 1
ATOM 1618 N N . VAL B 1 81 ? -10.547 10.492 9.82 1 92.25 81 VAL B N 1
ATOM 1619 C CA . VAL B 1 81 ? -10.109 10.094 8.484 1 92.25 81 VAL B CA 1
ATOM 1620 C C . VAL B 1 81 ? -8.891 9.18 8.594 1 92.25 81 VAL B C 1
ATOM 1622 O O . VAL B 1 81 ? -7.859 9.562 9.148 1 92.25 81 VAL B O 1
ATOM 1625 N N . HIS B 1 82 ? -9.039 7.992 8.133 1 95.44 82 HIS B N 1
ATOM 1626 C CA . HIS B 1 82 ? -7.926 7.055 8.078 1 95.44 82 HIS B CA 1
ATOM 1627 C C . HIS B 1 82 ? -7.16 7.191 6.766 1 95.44 82 HIS B C 1
ATOM 1629 O O . HIS B 1 82 ? -7.758 7.156 5.684 1 95.44 82 HIS B O 1
ATOM 1635 N N . VAL B 1 83 ? -5.879 7.34 6.852 1 96.31 83 VAL B N 1
ATOM 1636 C CA . VAL B 1 83 ? -5.043 7.578 5.684 1 96.31 83 VAL B CA 1
ATOM 1637 C C . VAL B 1 83 ? -4.027 6.445 5.531 1 96.31 83 VAL B C 1
ATOM 1639 O O . VAL B 1 83 ? -3.059 6.367 6.289 1 96.31 83 VAL B O 1
ATOM 1642 N N . PRO B 1 84 ? -4.234 5.598 4.586 1 98.44 84 PRO B N 1
ATOM 1643 C CA . PRO B 1 84 ? -3.205 4.598 4.301 1 98.44 84 PRO B CA 1
ATOM 1644 C C . PRO B 1 84 ? -1.943 5.207 3.691 1 98.44 84 PRO B C 1
ATOM 1646 O O . PRO B 1 84 ? -2.029 6.02 2.768 1 98.44 84 PRO B O 1
ATOM 1649 N N . PHE B 1 85 ? -0.812 4.91 4.227 1 98.56 85 PHE B N 1
ATOM 1650 C CA . PHE B 1 85 ? 0.505 5.438 3.883 1 98.56 85 PHE B CA 1
ATOM 1651 C C . PHE B 1 85 ? 1.588 4.398 4.148 1 98.56 85 PHE B C 1
ATOM 1653 O O . PHE B 1 85 ? 1.634 3.807 5.23 1 98.56 85 PHE B O 1
ATOM 1660 N N . ARG B 1 86 ? 2.396 4.105 3.102 1 98.88 86 ARG B N 1
ATOM 1661 C CA . ARG B 1 86 ? 3.393 3.055 3.293 1 98.88 86 ARG B CA 1
ATOM 1662 C C . ARG B 1 86 ? 4.676 3.371 2.529 1 98.88 86 ARG B C 1
ATOM 1664 O O . ARG B 1 86 ? 4.629 3.904 1.421 1 98.88 86 ARG B O 1
ATOM 1671 N N . VAL B 1 87 ? 5.777 3.062 3.088 1 98.75 87 VAL B N 1
ATOM 1672 C CA . VAL B 1 87 ? 7.078 3.07 2.43 1 98.75 87 VAL B CA 1
ATOM 1673 C C . VAL B 1 87 ? 7.488 1.641 2.08 1 98.75 87 VAL B C 1
ATOM 1675 O O . VAL B 1 87 ? 7.555 0.775 2.955 1 98.75 87 VAL B O 1
ATOM 1678 N N . ILE B 1 88 ? 7.781 1.381 0.826 1 98.38 88 ILE B N 1
ATOM 1679 C CA . ILE B 1 88 ? 8.117 0.051 0.331 1 98.38 88 ILE B CA 1
ATOM 1680 C C . ILE B 1 88 ? 9.562 0.038 -0.169 1 98.38 88 ILE B C 1
ATOM 1682 O O . ILE B 1 88 ? 9.961 0.906 -0.947 1 98.38 88 ILE B O 1
ATOM 1686 N N . PRO B 1 89 ? 10.367 -0.914 0.267 1 96.88 89 PRO B N 1
ATOM 1687 C CA . PRO B 1 89 ? 11.711 -1.019 -0.303 1 96.88 89 PRO B CA 1
ATOM 1688 C C . PRO B 1 89 ? 11.695 -1.293 -1.806 1 96.88 89 PRO B C 1
ATOM 1690 O O . PRO B 1 89 ? 10.836 -2.031 -2.293 1 96.88 89 PRO B O 1
ATOM 1693 N N . ASP B 1 90 ? 12.555 -0.717 -2.523 1 95.25 90 ASP B N 1
ATOM 1694 C CA . ASP B 1 90 ? 12.82 -0.923 -3.945 1 95.25 90 ASP B CA 1
ATOM 1695 C C . ASP B 1 90 ? 14.32 -0.91 -4.23 1 95.25 90 ASP B C 1
ATOM 1697 O O . ASP B 1 90 ? 14.875 0.129 -4.586 1 95.25 90 ASP B O 1
ATOM 1701 N N . GLY B 1 91 ? 14.961 -2.086 -4.141 1 92.19 91 GLY B N 1
ATOM 1702 C CA . GLY B 1 91 ? 16.406 -2.119 -4.199 1 92.19 91 GLY B CA 1
ATOM 1703 C C . GLY B 1 91 ? 17.062 -1.281 -3.119 1 92.19 91 GLY B C 1
ATOM 1704 O O . GLY B 1 91 ? 16.766 -1.434 -1.935 1 92.19 91 GLY B O 1
ATOM 1705 N N . ALA B 1 92 ? 17.984 -0.423 -3.553 1 94.5 92 ALA B N 1
ATOM 1706 C CA . ALA B 1 92 ? 18.672 0.461 -2.617 1 94.5 92 ALA B CA 1
ATOM 1707 C C . ALA B 1 92 ? 17.797 1.658 -2.25 1 94.5 92 ALA B C 1
ATOM 1709 O O . ALA B 1 92 ? 18.109 2.395 -1.311 1 94.5 92 ALA B O 1
ATOM 1710 N N . GLY B 1 93 ? 16.719 1.838 -3.053 1 96.75 93 GLY B N 1
ATOM 1711 C CA . GLY B 1 93 ? 15.82 2.953 -2.809 1 96.75 93 GLY B CA 1
ATOM 1712 C C . GLY B 1 93 ? 14.508 2.529 -2.18 1 96.75 93 GLY B C 1
ATOM 1713 O O . GLY B 1 93 ? 14.461 1.557 -1.425 1 96.75 93 GLY B O 1
ATOM 1714 N N . SER B 1 94 ? 13.516 3.398 -2.365 1 98 94 SER B N 1
ATOM 1715 C CA . SER B 1 94 ? 12.195 3.152 -1.798 1 98 94 SER B CA 1
ATOM 1716 C C . SER B 1 94 ? 11.102 3.773 -2.656 1 98 94 SER B C 1
ATOM 1718 O O . SER B 1 94 ? 11.383 4.574 -3.551 1 98 94 SER B O 1
ATOM 1720 N N . GLU B 1 95 ? 9.969 3.293 -2.447 1 98.5 95 GLU B N 1
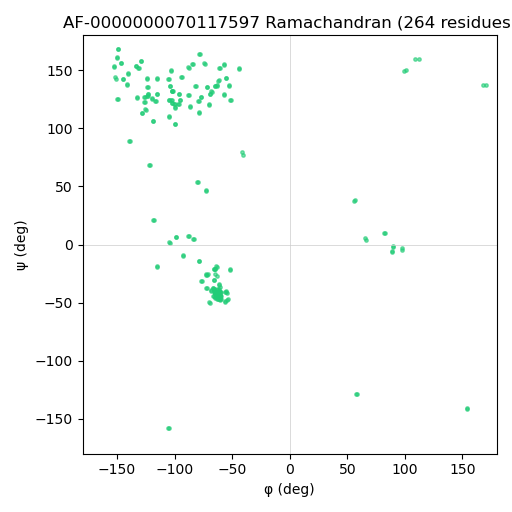ATOM 1721 C CA . GLU B 1 95 ? 8.758 3.879 -3.02 1 98.5 95 GLU B CA 1
ATOM 1722 C C . GLU B 1 95 ? 7.727 4.176 -1.938 1 98.5 95 GLU B C 1
ATOM 1724 O O . GLU B 1 95 ? 7.402 3.309 -1.125 1 98.5 95 GLU B O 1
ATOM 1729 N N . VAL B 1 96 ? 7.273 5.371 -1.902 1 98.56 96 VAL B N 1
ATOM 1730 C CA . VAL B 1 96 ? 6.234 5.797 -0.969 1 98.56 96 VAL B CA 1
ATOM 1731 C C . VAL B 1 96 ? 4.867 5.73 -1.649 1 98.56 96 VAL B C 1
ATOM 1733 O O . VAL B 1 96 ? 4.711 6.188 -2.783 1 98.56 96 VAL B O 1
ATOM 1736 N N . VAL B 1 97 ? 3.914 5.082 -0.987 1 98.69 97 VAL B N 1
ATOM 1737 C CA . VAL B 1 97 ? 2.555 4.977 -1.51 1 98.69 97 VAL B CA 1
ATOM 1738 C C . VAL B 1 97 ? 1.574 5.621 -0.533 1 98.69 97 VAL B C 1
ATOM 1740 O O . VAL B 1 97 ? 1.563 5.289 0.655 1 98.69 97 VAL B O 1
ATOM 1743 N N . PHE B 1 98 ? 0.779 6.555 -1.043 1 98.44 98 PHE B N 1
ATOM 1744 C CA . PHE B 1 98 ? -0.197 7.324 -0.281 1 98.44 98 PHE B CA 1
ATOM 1745 C C . PHE B 1 98 ? -1.578 7.23 -0.917 1 98.44 98 PHE B C 1
ATOM 1747 O O . PHE B 1 98 ? -1.746 7.543 -2.098 1 98.44 98 PHE B O 1
ATOM 1754 N N . THR B 1 99 ? -2.59 6.758 -0.151 1 98.19 99 THR B N 1
ATOM 1755 C CA . THR B 1 99 ? -3.938 6.566 -0.681 1 98.19 99 THR B CA 1
ATOM 1756 C C . THR B 1 99 ? -4.809 7.785 -0.382 1 98.19 99 THR B C 1
ATOM 1758 O O . THR B 1 99 ? -4.934 8.195 0.773 1 98.19 99 THR B O 1
ATOM 1761 N N . VAL B 1 100 ? -5.375 8.359 -1.419 1 97.31 100 VAL B N 1
ATOM 1762 C CA . VAL B 1 100 ? -6.359 9.43 -1.302 1 97.31 100 VAL B CA 1
ATOM 1763 C C . VAL B 1 100 ? -7.762 8.867 -1.527 1 97.31 100 VAL B C 1
ATOM 1765 O O . VAL B 1 100 ? -8.039 8.281 -2.578 1 97.31 100 VAL B O 1
ATOM 1768 N N . ARG B 1 101 ? -8.625 9.047 -0.502 1 96.31 101 ARG B N 1
ATOM 1769 C CA . ARG B 1 101 ? -10 8.594 -0.625 1 96.31 101 ARG B CA 1
ATOM 1770 C C . ARG B 1 101 ? -10.945 9.766 -0.865 1 96.31 101 ARG B C 1
ATOM 1772 O O . ARG B 1 101 ? -10.812 10.82 -0.234 1 96.31 101 ARG B O 1
ATOM 1779 N N . ARG B 1 102 ? -11.805 9.539 -1.767 1 95.94 102 ARG B N 1
ATOM 1780 C CA . ARG B 1 102 ? -12.789 10.578 -2.043 1 95.94 102 ARG B CA 1
ATOM 1781 C C . ARG B 1 102 ? -13.781 10.711 -0.891 1 95.94 102 ARG B C 1
ATOM 1783 O O . ARG B 1 102 ? -14.477 9.758 -0.547 1 95.94 102 ARG B O 1
ATOM 1790 N N . ALA B 1 103 ? -13.836 11.883 -0.321 1 90.94 103 ALA B N 1
ATOM 1791 C CA . ALA B 1 103 ? -14.812 12.141 0.737 1 90.94 103 ALA B CA 1
ATOM 1792 C C . ALA B 1 103 ? -16.219 12.281 0.164 1 90.94 103 ALA B C 1
ATOM 1794 O O . ALA B 1 103 ? -16.391 12.594 -1.017 1 90.94 103 ALA B O 1
ATOM 1795 N N . ALA B 1 104 ? -17.188 12.023 0.99 1 89.25 104 ALA B N 1
ATOM 1796 C CA . ALA B 1 104 ? -18.578 12.18 0.58 1 89.25 104 ALA B CA 1
ATOM 1797 C C . ALA B 1 104 ? -18.859 13.602 0.094 1 89.25 104 ALA B C 1
ATOM 1799 O O . ALA B 1 104 ? -18.438 14.57 0.73 1 89.25 104 ALA B O 1
ATOM 1800 N N . GLY B 1 105 ? -19.438 13.703 -1.063 1 92.31 105 GLY B N 1
ATOM 1801 C CA . GLY B 1 105 ? -19.875 15 -1.554 1 92.31 105 GLY B CA 1
ATOM 1802 C C . GLY B 1 105 ? -18.812 15.734 -2.342 1 92.31 105 GLY B C 1
ATOM 1803 O O . GLY B 1 105 ? -19.078 16.781 -2.932 1 92.31 105 GLY B O 1
ATOM 1804 N N . MET B 1 106 ? -17.703 15.211 -2.369 1 94.19 106 MET B N 1
ATOM 1805 C CA . MET B 1 106 ? -16.609 15.859 -3.078 1 94.19 106 MET B CA 1
ATOM 1806 C C . MET B 1 106 ? -16.812 15.773 -4.586 1 94.19 106 MET B C 1
ATOM 1808 O O . MET B 1 106 ? -17.125 14.711 -5.121 1 94.19 106 MET B O 1
ATOM 1812 N N . THR B 1 107 ? -16.578 16.875 -5.246 1 97.31 107 THR B N 1
ATOM 1813 C CA . THR B 1 107 ? -16.641 16.906 -6.703 1 97.31 107 THR B CA 1
ATOM 1814 C C . THR B 1 107 ? -15.391 16.297 -7.316 1 97.31 107 THR B C 1
ATOM 1816 O O . THR B 1 107 ? -14.391 16.094 -6.621 1 97.31 107 THR B O 1
ATOM 1819 N N . ASP B 1 108 ? -15.523 15.984 -8.625 1 97.31 108 ASP B N 1
ATOM 1820 C CA . ASP B 1 108 ? -14.344 15.492 -9.336 1 97.31 108 ASP B CA 1
ATOM 1821 C C . ASP B 1 108 ? -13.188 16.484 -9.227 1 97.31 108 ASP B C 1
ATOM 1823 O O . ASP B 1 108 ? -12.039 16.094 -8.992 1 97.31 108 ASP B O 1
ATOM 1827 N N . ASP B 1 109 ? -13.562 17.75 -9.344 1 97.75 109 ASP B N 1
ATOM 1828 C CA . ASP B 1 109 ? -12.547 18.797 -9.305 1 97.75 109 ASP B CA 1
ATOM 1829 C C . ASP B 1 109 ? -11.891 18.859 -7.926 1 97.75 109 ASP B C 1
ATOM 1831 O O . ASP B 1 109 ? -10.672 19.031 -7.816 1 97.75 109 ASP B O 1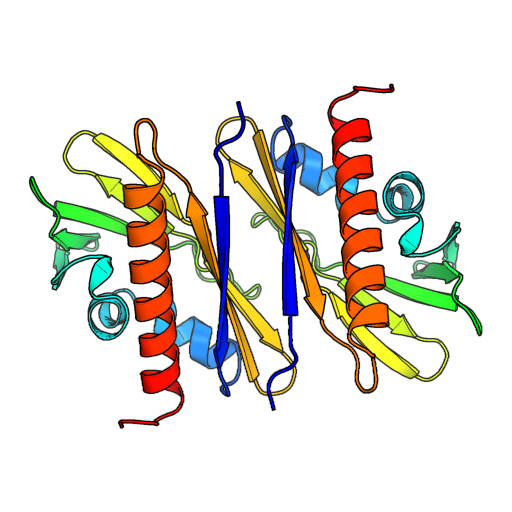
ATOM 1835 N N . GLU B 1 110 ? -12.711 18.797 -6.926 1 96.25 110 GLU B N 1
ATOM 1836 C CA . GLU B 1 110 ? -12.18 18.812 -5.566 1 96.25 110 GLU B CA 1
ATOM 1837 C C . GLU B 1 110 ? -11.273 17.609 -5.305 1 96.25 110 GLU B C 1
ATOM 1839 O O . GLU B 1 110 ? -10.211 17.75 -4.695 1 96.25 110 GLU B O 1
ATOM 1844 N N . PHE B 1 111 ? -11.703 16.453 -5.781 1 97.31 111 PHE B N 1
ATOM 1845 C CA . PHE B 1 111 ? -10.93 15.234 -5.629 1 97.31 111 PHE B CA 1
ATOM 1846 C C . PHE B 1 111 ? -9.609 15.336 -6.383 1 97.31 111 PHE B C 1
ATOM 1848 O O . PHE B 1 111 ? -8.562 14.938 -5.863 1 97.31 111 PHE B O 1
ATOM 1855 N N . ASP B 1 112 ? -9.641 15.898 -7.57 1 97.81 112 ASP B N 1
ATOM 1856 C CA . ASP B 1 112 ? -8.438 16.125 -8.359 1 97.81 112 ASP B CA 1
ATOM 1857 C C . ASP B 1 112 ? -7.469 17.062 -7.629 1 97.81 112 ASP B C 1
ATOM 1859 O O . ASP B 1 112 ? -6.262 16.812 -7.609 1 97.81 112 ASP B O 1
ATOM 1863 N N . ARG B 1 113 ? -8 18.109 -6.965 1 95.88 113 ARG B N 1
ATOM 1864 C CA . ARG B 1 113 ? -7.168 19.047 -6.238 1 95.88 113 ARG B CA 1
ATOM 1865 C C . ARG B 1 113 ? -6.531 18.406 -5.016 1 95.88 113 ARG B C 1
ATOM 1867 O O . ARG B 1 113 ? -5.359 18.641 -4.715 1 95.88 113 ARG B O 1
ATOM 1874 N N . ASP B 1 114 ? -7.332 17.578 -4.371 1 94.88 114 ASP B N 1
ATOM 1875 C CA . ASP B 1 114 ? -6.812 16.875 -3.205 1 94.88 114 ASP B CA 1
ATOM 1876 C C . ASP B 1 114 ? -5.66 15.953 -3.592 1 94.88 114 ASP B C 1
ATOM 1878 O O . ASP B 1 114 ? -4.602 15.977 -2.963 1 94.88 114 ASP B O 1
ATOM 1882 N N . ALA B 1 115 ? -5.824 15.188 -4.641 1 97.31 115 ALA B N 1
ATOM 1883 C CA . ALA B 1 115 ? -4.793 14.273 -5.129 1 97.31 115 ALA B CA 1
ATOM 1884 C C . ALA B 1 115 ? -3.541 15.039 -5.559 1 97.31 115 ALA B C 1
ATOM 1886 O O . ALA B 1 115 ? -2.42 14.609 -5.281 1 97.31 115 ALA B O 1
ATOM 1887 N N . ALA B 1 116 ? -3.752 16.141 -6.207 1 97.44 116 ALA B N 1
ATOM 1888 C CA . ALA B 1 116 ? -2.627 16.953 -6.656 1 97.44 116 ALA B CA 1
ATOM 1889 C C . ALA B 1 116 ? -1.841 17.5 -5.469 1 97.44 116 ALA B C 1
ATOM 1891 O O . ALA B 1 116 ? -0.611 17.562 -5.508 1 97.44 116 ALA B O 1
ATOM 1892 N N . ALA B 1 117 ? -2.553 17.938 -4.445 1 95.5 117 ALA B N 1
ATOM 1893 C CA . ALA B 1 117 ? -1.901 18.438 -3.238 1 95.5 117 ALA B CA 1
ATOM 1894 C C . ALA B 1 117 ? -1.056 17.359 -2.574 1 95.5 117 ALA B C 1
ATOM 1896 O O . ALA B 1 117 ? 0.076 17.609 -2.156 1 95.5 117 ALA B O 1
ATOM 1897 N N . VAL B 1 118 ? -1.609 16.125 -2.502 1 96.5 118 VAL B N 1
ATOM 1898 C CA . VAL B 1 118 ? -0.879 15.016 -1.913 1 96.5 118 VAL B CA 1
ATOM 1899 C C . VAL B 1 118 ? 0.339 14.68 -2.771 1 96.5 118 VAL B C 1
ATOM 1901 O O . VAL B 1 118 ? 1.429 14.438 -2.248 1 96.5 118 VAL B O 1
ATOM 1904 N N . ALA B 1 119 ? 0.181 14.703 -4.086 1 97.81 119 ALA B N 1
ATOM 1905 C CA . ALA B 1 119 ? 1.301 14.445 -4.988 1 97.81 119 ALA B CA 1
ATOM 1906 C C . ALA B 1 119 ? 2.416 15.461 -4.785 1 97.81 119 ALA B C 1
ATOM 1908 O O . ALA B 1 119 ? 3.5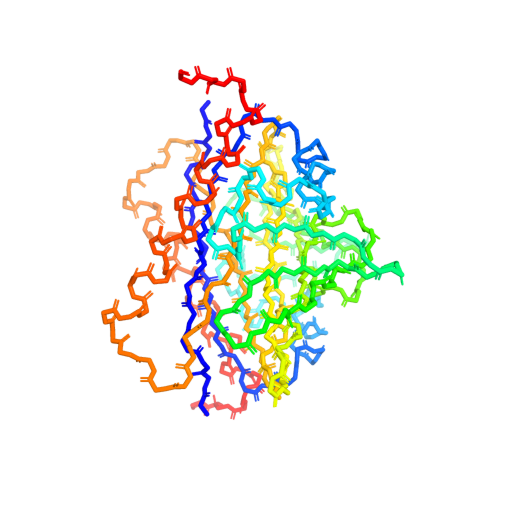98 15.109 -4.789 1 97.81 119 ALA B O 1
ATOM 1909 N N . ALA B 1 120 ? 2.055 16.719 -4.602 1 97 120 ALA B N 1
ATOM 1910 C CA . ALA B 1 120 ? 3.033 17.766 -4.367 1 97 120 ALA B CA 1
ATOM 1911 C C . ALA B 1 120 ? 3.771 17.547 -3.049 1 97 120 ALA B C 1
ATOM 1913 O O . ALA B 1 120 ? 4.984 17.766 -2.965 1 97 120 ALA B O 1
ATOM 1914 N N . ASP B 1 121 ? 3.014 17.156 -2.053 1 96.62 121 ASP B N 1
ATOM 1915 C CA . ASP B 1 121 ? 3.625 16.859 -0.76 1 96.62 121 ASP B CA 1
ATOM 1916 C C . ASP B 1 121 ? 4.621 15.711 -0.875 1 96.62 121 ASP B C 1
ATOM 1918 O O . ASP B 1 121 ? 5.719 15.773 -0.317 1 96.62 121 ASP B O 1
ATOM 1922 N N . LEU B 1 122 ? 4.312 14.648 -1.626 1 97.88 122 LEU B N 1
ATOM 1923 C CA . LEU B 1 122 ? 5.207 13.516 -1.819 1 97.88 122 LEU B CA 1
ATOM 1924 C C . LEU B 1 122 ? 6.457 13.93 -2.586 1 97.88 122 LEU B C 1
ATOM 1926 O O . LEU B 1 122 ? 7.559 13.461 -2.287 1 97.88 122 LEU B O 1
ATOM 1930 N N . ALA B 1 123 ? 6.258 14.781 -3.52 1 97.31 123 ALA B N 1
ATOM 1931 C CA . ALA B 1 123 ? 7.406 15.305 -4.262 1 97.31 123 ALA B CA 1
ATOM 1932 C C . ALA B 1 123 ? 8.336 16.094 -3.346 1 97.31 123 ALA B C 1
ATOM 1934 O O . ALA B 1 123 ? 9.562 16.047 -3.494 1 97.31 123 ALA B O 1
ATOM 1935 N N . ARG B 1 124 ? 7.742 16.844 -2.438 1 96.94 124 ARG B N 1
ATOM 1936 C CA . ARG B 1 124 ? 8.539 17.578 -1.467 1 96.94 124 ARG B CA 1
ATOM 1937 C C . ARG B 1 124 ? 9.312 16.641 -0.557 1 96.94 124 ARG B C 1
ATOM 1939 O O . ARG B 1 124 ? 10.5 16.859 -0.291 1 96.94 124 ARG B O 1
ATOM 1946 N N . LEU B 1 125 ? 8.688 15.617 -0.073 1 97.5 125 LEU B N 1
ATOM 1947 C CA . LEU B 1 125 ? 9.359 14.602 0.729 1 97.5 125 LEU B CA 1
ATOM 1948 C C . LEU B 1 125 ? 10.57 14.039 -0.005 1 97.5 125 LEU B C 1
ATOM 1950 O O . LEU B 1 125 ? 11.656 13.93 0.573 1 97.5 125 LEU B O 1
ATOM 1954 N N . LYS B 1 126 ? 10.375 13.695 -1.27 1 97.94 126 LYS B N 1
ATOM 1955 C CA . LYS B 1 126 ? 11.453 13.203 -2.111 1 97.94 126 LYS B CA 1
ATOM 1956 C C . LYS B 1 126 ? 12.609 14.203 -2.176 1 97.94 126 LYS B C 1
ATOM 1958 O O . LYS B 1 126 ? 13.766 13.836 -1.976 1 97.94 126 LYS B O 1
ATOM 1963 N N . ARG B 1 127 ? 12.289 15.453 -2.445 1 97.31 127 ARG B N 1
ATOM 1964 C CA . ARG B 1 127 ? 13.32 16.484 -2.578 1 97.31 127 ARG B CA 1
ATOM 1965 C C . ARG B 1 127 ? 14.117 16.625 -1.288 1 97.31 127 ARG B C 1
ATOM 1967 O O . ARG B 1 127 ? 15.344 16.719 -1.319 1 97.31 127 ARG B O 1
ATOM 1974 N N . ILE B 1 128 ? 13.414 16.656 -0.232 1 96.88 128 ILE B N 1
ATOM 1975 C CA . ILE B 1 128 ? 14.055 16.812 1.067 1 96.88 128 ILE B CA 1
ATOM 1976 C C . ILE B 1 128 ? 15.008 15.648 1.323 1 96.88 128 ILE B C 1
ATOM 1978 O O . ILE B 1 128 ? 16.172 15.852 1.686 1 96.88 128 ILE B O 1
ATOM 1982 N N . LEU B 1 129 ? 14.609 14.477 1.111 1 97.06 129 LEU B N 1
ATOM 1983 C CA . LEU B 1 129 ? 15.359 13.289 1.496 1 97.06 129 LEU B CA 1
ATOM 1984 C C . LEU B 1 129 ? 16.516 13.039 0.528 1 97.06 129 LEU B C 1
ATOM 1986 O O . LEU B 1 129 ? 17.547 12.492 0.918 1 97.06 129 LEU B O 1
ATOM 1990 N N . GLU B 1 130 ? 16.359 13.391 -0.694 1 96.62 130 GLU B N 1
ATOM 1991 C CA . GLU B 1 130 ? 17.422 13.188 -1.677 1 96.62 130 GLU B CA 1
ATOM 1992 C C . GLU B 1 130 ? 18.391 14.367 -1.705 1 96.62 130 GLU B C 1
ATOM 1994 O O . GLU B 1 130 ? 19.422 14.312 -2.367 1 96.62 130 GLU B O 1
ATOM 1999 N N . GLY B 1 131 ? 18.219 15.227 -0.81 1 86.38 131 GLY B N 1
ATOM 2000 C CA . GLY B 1 131 ? 19.109 16.359 -0.683 1 86.38 131 GLY B CA 1
ATOM 2001 C C . GLY B 1 131 ? 19.047 17.312 -1.86 1 86.38 131 GLY B C 1
ATOM 2002 O O . GLY B 1 131 ? 20.016 18 -2.172 1 86.38 131 GLY B O 1
ATOM 2003 N N . ARG B 1 132 ? 18.141 17.031 -2.736 1 64.12 132 ARG B N 1
ATOM 2004 C CA . ARG B 1 132 ? 18.078 17.922 -3.893 1 64.12 132 ARG B CA 1
ATOM 2005 C C . ARG B 1 132 ? 17.484 19.266 -3.516 1 64.12 132 ARG B C 1
ATOM 2007 O O . ARG B 1 132 ? 16.266 19.391 -3.396 1 64.12 132 ARG B O 1
ATOM 2014 N N . THR B 1 133 ? 17.922 19.859 -2.434 1 47.28 133 THR B N 1
ATOM 2015 C CA . THR B 1 133 ? 17.516 21.25 -2.26 1 47.28 133 THR B CA 1
ATOM 2016 C C . THR B 1 133 ? 17.594 22 -3.584 1 47.28 133 THR B C 1
ATOM 2018 O O . THR B 1 133 ? 18.625 21.969 -4.266 1 47.28 133 THR B O 1
ATOM 2021 N N . GLY B 1 134 ? 16.625 21.844 -4.414 1 34.94 134 GLY B N 1
ATOM 2022 C CA . GLY B 1 134 ? 16.734 22.891 -5.414 1 34.94 134 GLY B CA 1
ATOM 2023 C C . GLY B 1 134 ? 17.188 24.219 -4.836 1 34.94 134 GLY B C 1
ATOM 2024 O O . GLY B 1 134 ? 17.047 24.453 -3.637 1 34.94 134 GLY B O 1
#

Organism: Actinoplanes teichomyceticus (NCBI:txid1867)

Nearest PDB structures (foldseek):
  2qpv-assembly1_A  TM=9.399E-01  e=5.100E-14  Agrobacterium fabrum str. C58
  7wa9-assembly1_A  TM=7.469E-01  e=1.070E-05  Mycolicibacterium smegmatis MC2 155
  4fpw-assembly3_B  TM=7.146E-01  e=5.015E-05  Micromonospora echinospora
  8h2d-assembly2_B-2  TM=5.291E-01  e=1.979E-04  Mycobacterium tuberculosis H37Rv
  4fpw-assembly3_A  TM=5.509E-01  e=5.868E-04  Micromonospora echinospora

pLDDT: mean 92.95, std 9.3, range [34.94, 98.88]